Protei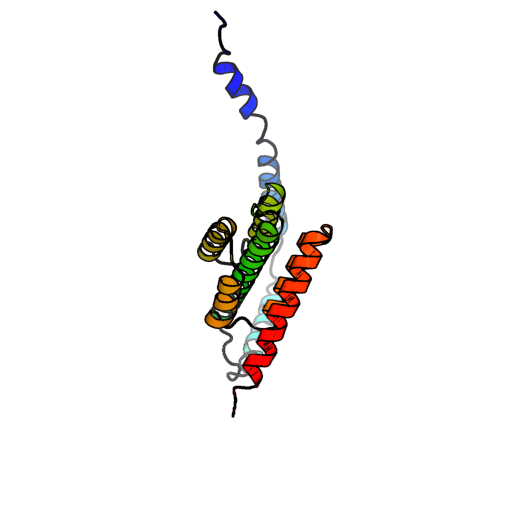n AF-A0A088T185-F1 (afdb_monomer_lite)

Secondary structure (DSSP, 8-state):
--PPPPGGGTSGGGSSS-TTTHHHHHHHHHHHHHHTT-----TTTHHHHHHHHTTSTTS-TTS----HHHHHHHHHHHHHHHHHHHHHHHHHHHHHHHSS--HHHHHHHHHHHHHTTTTS-HHHHHHHHHHTTS---HHHHHHHHHHTT--HHHHHHHHHHHHHHHTT-HHHHHHHHHHHHHHHHHHHHTTS---

Structure (mmCIF, N/CA/C/O backbone):
data_AF-A0A088T185-F1
#
_entry.id   AF-A0A088T185-F1
#
loop_
_atom_site.group_PDB
_atom_site.id
_atom_site.type_symbol
_atom_site.label_atom_id
_atom_site.label_alt_id
_atom_site.label_comp_id
_atom_site.label_asym_id
_atom_site.label_entity_id
_atom_site.label_seq_id
_atom_site.pdbx_PDB_ins_code
_atom_site.Cartn_x
_atom_site.Cartn_y
_atom_site.Cartn_z
_atom_site.occupancy
_atom_site.B_iso_or_equiv
_atom_site.auth_seq_id
_atom_site.auth_comp_id
_atom_site.auth_asym_id
_atom_site.auth_atom_id
_atom_site.pdbx_PDB_model_num
ATOM 1 N N . MET A 1 1 ? -26.118 -44.423 21.077 1.00 40.88 1 MET A N 1
ATOM 2 C CA . MET A 1 1 ? -25.246 -44.816 19.951 1.00 40.88 1 MET A CA 1
ATOM 3 C C . MET A 1 1 ? -25.924 -44.319 18.688 1.00 40.88 1 MET A C 1
ATOM 5 O O . MET A 1 1 ? -27.018 -44.782 18.407 1.00 40.88 1 MET A O 1
ATOM 9 N N . ALA A 1 2 ? -25.381 -43.286 18.043 1.00 42.94 2 ALA A N 1
ATOM 10 C CA . ALA A 1 2 ? -25.998 -42.642 16.883 1.00 42.94 2 ALA A CA 1
ATOM 11 C C . ALA A 1 2 ? -25.201 -43.015 15.629 1.00 42.94 2 ALA A C 1
ATOM 13 O O . ALA A 1 2 ? -24.006 -42.733 15.554 1.00 42.94 2 ALA A O 1
ATOM 14 N N . GLU A 1 3 ? -25.855 -43.695 14.691 1.00 47.25 3 GLU A N 1
ATOM 15 C CA . GLU A 1 3 ? -25.289 -44.059 13.394 1.00 47.25 3 GLU A CA 1
ATOM 16 C C . GLU A 1 3 ? -25.112 -42.794 12.542 1.00 47.25 3 GLU A C 1
ATOM 18 O O . GLU A 1 3 ? -26.058 -42.040 12.312 1.00 47.25 3 GLU A O 1
ATOM 23 N N . GLY A 1 4 ? -23.873 -42.529 12.120 1.00 46.19 4 GLY A N 1
ATOM 24 C CA . GLY A 1 4 ? -23.544 -41.423 11.223 1.00 46.19 4 GLY A CA 1
ATOM 25 C C . GLY A 1 4 ? -24.009 -41.687 9.783 1.00 46.19 4 GLY A C 1
ATOM 26 O O . GLY A 1 4 ? -24.170 -42.844 9.387 1.00 46.19 4 GLY A O 1
ATOM 27 N N . PRO A 1 5 ? -24.211 -40.630 8.976 1.00 48.00 5 PRO A N 1
ATOM 28 C CA . PRO A 1 5 ? -24.740 -40.757 7.622 1.00 48.00 5 PRO A CA 1
ATOM 29 C C . PRO A 1 5 ? -23.790 -41.533 6.699 1.00 48.00 5 PRO A C 1
ATOM 31 O O . PRO A 1 5 ? -22.567 -41.364 6.731 1.00 48.00 5 PRO A O 1
ATOM 34 N N . ARG A 1 6 ? -24.375 -42.398 5.860 1.00 49.97 6 ARG A N 1
ATOM 35 C CA . ARG A 1 6 ? -23.665 -43.255 4.902 1.00 49.97 6 ARG A CA 1
ATOM 36 C C . ARG A 1 6 ? -23.036 -42.407 3.791 1.00 49.97 6 ARG A C 1
ATOM 38 O O . ARG A 1 6 ? -23.687 -41.567 3.177 1.00 49.97 6 ARG A O 1
ATOM 45 N N . ILE A 1 7 ? -21.773 -42.702 3.480 1.00 50.50 7 ILE A N 1
ATOM 46 C CA . ILE A 1 7 ? -20.917 -42.032 2.479 1.00 50.50 7 ILE A CA 1
ATOM 47 C C . ILE A 1 7 ? -21.573 -41.923 1.081 1.00 50.50 7 ILE A C 1
ATOM 49 O O . ILE A 1 7 ? -21.225 -41.040 0.298 1.00 50.50 7 ILE A O 1
ATOM 53 N N . SER A 1 8 ? -22.573 -42.754 0.776 1.00 48.75 8 SER A N 1
ATOM 54 C CA . SER A 1 8 ? -23.336 -42.711 -0.477 1.00 48.75 8 SER A CA 1
ATOM 55 C C . SER A 1 8 ? -24.206 -41.459 -0.660 1.00 48.75 8 SER A C 1
ATOM 57 O O . SER A 1 8 ? -24.505 -41.112 -1.799 1.00 48.75 8 SER A O 1
ATOM 59 N N . GLU A 1 9 ? -24.587 -40.748 0.407 1.00 47.41 9 GLU A N 1
ATOM 60 C CA . GLU A 1 9 ? -25.416 -39.531 0.297 1.00 47.41 9 GLU A CA 1
ATOM 61 C C . GLU A 1 9 ? -24.601 -38.257 0.018 1.00 47.41 9 GLU A C 1
ATOM 63 O O . GLU A 1 9 ? -25.128 -37.284 -0.518 1.00 47.41 9 GLU A O 1
ATOM 68 N N . ILE A 1 10 ? -23.290 -38.265 0.285 1.00 47.66 10 ILE A N 1
ATOM 69 C CA . ILE A 1 10 ? -22.415 -37.098 0.062 1.00 47.66 10 ILE A CA 1
ATOM 70 C C . ILE A 1 10 ? -22.032 -36.953 -1.424 1.00 47.66 10 ILE A C 1
ATOM 72 O O . ILE A 1 10 ? -21.737 -35.853 -1.893 1.00 47.66 10 ILE A O 1
ATOM 76 N N . LEU A 1 11 ? -22.099 -38.036 -2.206 1.00 39.50 11 LEU A N 1
ATOM 77 C CA . LEU A 1 11 ? -21.718 -38.020 -3.623 1.00 39.50 11 LEU A CA 1
ATOM 78 C C . LEU A 1 11 ? -22.815 -37.501 -4.569 1.00 39.50 11 LEU A C 1
ATOM 80 O O . LEU A 1 11 ? -22.481 -37.049 -5.665 1.00 39.50 11 LEU A O 1
ATOM 84 N N . SER A 1 12 ? -24.092 -37.469 -4.165 1.00 43.06 12 SER A N 1
ATOM 85 C CA . SER A 1 12 ? -25.164 -36.938 -5.030 1.00 43.06 12 SER A CA 1
ATOM 86 C C . SER A 1 12 ? -25.244 -35.403 -5.027 1.00 43.06 12 SER A C 1
ATOM 88 O O . SER A 1 12 ? -25.712 -34.803 -5.994 1.00 43.06 12 SER A O 1
ATOM 90 N N . TYR A 1 13 ? -24.692 -34.738 -4.005 1.00 39.84 13 TYR A N 1
ATOM 91 C CA . TYR A 1 13 ? -24.678 -33.271 -3.910 1.00 39.84 13 TYR A CA 1
ATOM 92 C C . TYR A 1 13 ? -23.560 -32.594 -4.726 1.00 39.84 13 TYR A C 1
ATOM 94 O O . TYR A 1 13 ? -23.577 -31.375 -4.912 1.00 39.84 13 TYR A O 1
ATOM 102 N N . ALA A 1 14 ? -22.603 -33.364 -5.258 1.00 41.72 14 ALA A N 1
ATOM 103 C CA . ALA A 1 14 ? -21.450 -32.841 -5.997 1.00 41.72 14 ALA A CA 1
ATOM 104 C C . ALA A 1 14 ? -21.608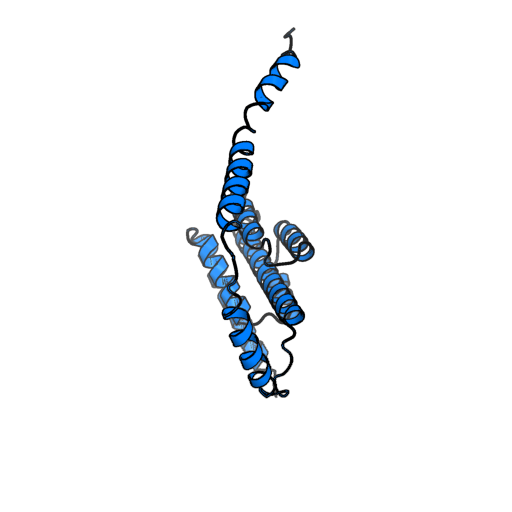 -32.854 -7.534 1.00 41.72 14 ALA A C 1
ATOM 106 O O . ALA A 1 14 ? -20.780 -32.269 -8.231 1.00 41.72 14 ALA A O 1
ATOM 107 N N . GLN A 1 15 ? -22.667 -33.457 -8.088 1.00 41.28 15 GLN A N 1
ATOM 108 C CA . GLN A 1 15 ? -22.852 -33.580 -9.548 1.00 41.28 15 GLN A CA 1
ATOM 109 C C . GLN A 1 15 ? -23.768 -32.511 -10.181 1.00 41.28 15 GLN A C 1
ATOM 111 O O . GLN A 1 15 ? -23.936 -32.476 -11.397 1.00 41.28 15 GLN A O 1
ATOM 116 N N . GLY A 1 16 ? -24.309 -31.572 -9.400 1.00 40.66 16 GLY A N 1
ATOM 117 C CA . GLY A 1 16 ? -25.274 -30.570 -9.882 1.00 40.66 16 GLY A CA 1
ATOM 118 C C . GLY A 1 16 ? -24.706 -29.300 -10.541 1.00 40.66 16 GLY A C 1
ATOM 119 O O . GLY A 1 16 ? -25.461 -28.352 -10.746 1.00 40.66 16 GLY A O 1
ATOM 120 N N . LYS A 1 17 ? -23.400 -29.200 -10.841 1.00 45.69 17 LYS A N 1
ATOM 121 C CA . LYS A 1 17 ? -22.792 -27.936 -11.325 1.00 45.69 17 LYS A CA 1
ATOM 122 C C . LYS A 1 17 ? -21.785 -28.081 -12.472 1.00 45.69 17 LYS A C 1
ATOM 124 O O . LYS A 1 17 ? -20.691 -27.542 -12.372 1.00 45.69 17 LYS A O 1
ATOM 129 N N . THR A 1 18 ? -22.139 -28.711 -13.594 1.00 50.94 18 THR A N 1
ATOM 130 C CA . THR A 1 18 ? -21.325 -28.589 -14.834 1.00 50.94 18 THR A CA 1
ATOM 131 C C . THR A 1 18 ? -22.108 -28.553 -16.153 1.00 50.94 18 THR A C 1
ATOM 133 O O . THR A 1 18 ? -21.495 -28.593 -17.215 1.00 50.94 18 THR A O 1
ATOM 136 N N . ASN A 1 19 ? -23.431 -28.348 -16.148 1.00 49.53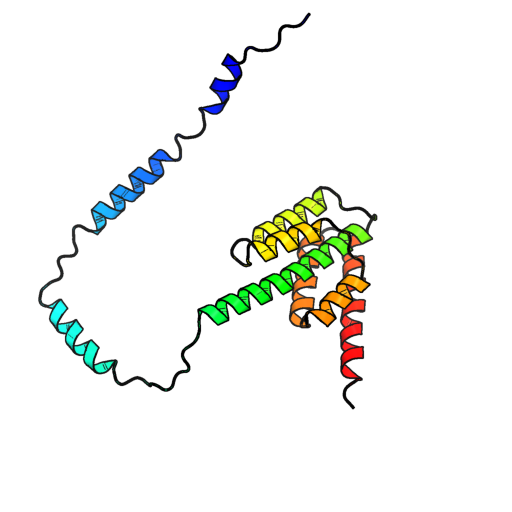 19 ASN A N 1
ATOM 137 C CA . ASN A 1 19 ? -24.180 -28.194 -17.410 1.00 49.53 19 ASN A CA 1
ATOM 138 C C . ASN A 1 19 ? -24.094 -26.789 -18.039 1.00 49.53 19 ASN A C 1
ATOM 140 O O . ASN A 1 19 ? -24.482 -26.622 -19.183 1.00 49.53 19 ASN A O 1
ATOM 144 N N . ARG A 1 20 ? -23.524 -25.784 -17.358 1.00 46.03 20 ARG A N 1
ATOM 145 C CA . ARG A 1 20 ? -23.322 -24.431 -17.928 1.00 46.03 20 ARG A CA 1
ATOM 146 C C . ARG A 1 20 ? -22.037 -24.257 -18.748 1.00 46.03 20 ARG A C 1
ATOM 148 O O . ARG A 1 20 ? -21.889 -23.233 -19.398 1.00 46.03 20 ARG A O 1
ATOM 155 N N . GLY A 1 21 ? -21.114 -25.220 -18.702 1.00 43.88 21 GLY A N 1
ATOM 156 C CA . GLY A 1 21 ? -19.835 -25.147 -19.423 1.00 43.88 21 GLY A CA 1
ATOM 157 C C . GLY A 1 21 ? -19.838 -25.808 -20.803 1.00 43.88 21 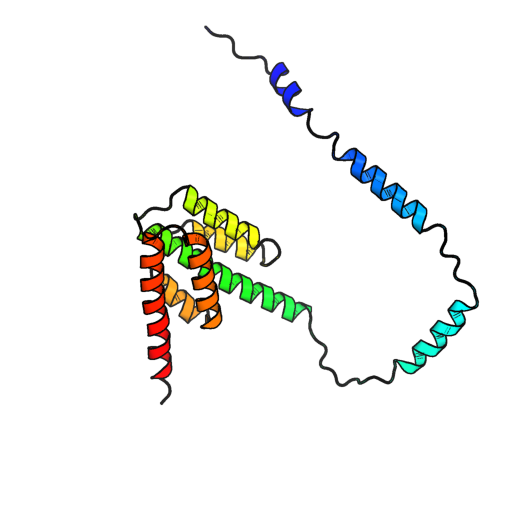GLY A C 1
ATOM 158 O O . GLY A 1 21 ? -18.938 -25.550 -21.591 1.00 43.88 21 GLY A O 1
ATOM 159 N N . LYS A 1 22 ? -20.831 -26.656 -21.111 1.00 45.91 22 LYS A N 1
ATOM 160 C CA . LYS A 1 22 ? -20.897 -27.376 -22.397 1.00 45.91 22 LYS A CA 1
ATOM 161 C C . LYS A 1 22 ? -21.611 -26.584 -23.497 1.00 45.91 22 LYS A C 1
ATOM 163 O O . LYS A 1 22 ? -21.256 -26.728 -24.663 1.00 45.91 22 LYS A O 1
ATOM 168 N N . ASP A 1 23 ? -22.539 -25.699 -23.139 1.00 45.66 23 ASP A N 1
ATOM 169 C CA . ASP A 1 23 ? -23.289 -24.904 -24.122 1.00 45.66 23 ASP A CA 1
ATOM 170 C C . ASP A 1 23 ? -22.464 -23.748 -24.716 1.00 45.66 23 ASP A C 1
ATOM 172 O O . ASP A 1 23 ? -22.691 -23.335 -25.853 1.00 45.66 23 ASP A O 1
ATOM 176 N N . THR A 1 24 ? -21.457 -23.251 -23.990 1.00 50.28 24 THR A N 1
ATOM 177 C CA . THR A 1 24 ? -20.574 -22.171 -24.462 1.00 50.28 24 THR A CA 1
ATOM 178 C C . THR A 1 24 ? -19.548 -22.627 -25.503 1.00 50.28 24 THR A C 1
ATOM 180 O O . THR A 1 24 ? -19.214 -21.852 -26.394 1.00 50.28 24 THR A O 1
ATOM 183 N N . ASP A 1 25 ? -19.098 -23.884 -25.460 1.00 43.88 25 ASP A N 1
ATOM 184 C CA . ASP A 1 25 ? -18.139 -24.409 -26.448 1.00 43.88 25 ASP A CA 1
ATOM 185 C C . ASP A 1 25 ? -18.807 -24.766 -27.787 1.00 43.88 25 ASP A C 1
ATOM 187 O O . ASP A 1 25 ? -18.189 -24.662 -28.851 1.00 43.88 25 ASP A O 1
ATOM 191 N N . ILE A 1 26 ? -20.088 -25.150 -27.765 1.00 49.84 26 ILE A N 1
ATOM 192 C CA . ILE A 1 26 ? -20.855 -25.453 -28.982 1.00 49.84 26 ILE A CA 1
ATOM 193 C C . ILE A 1 26 ? -21.248 -24.159 -29.715 1.00 49.84 26 ILE A C 1
ATOM 195 O O . ILE A 1 26 ? -21.300 -24.150 -30.949 1.00 49.84 26 ILE A O 1
ATOM 199 N N . SER A 1 27 ? -21.481 -23.055 -28.992 1.00 51.19 27 SER A N 1
ATOM 200 C CA . SER A 1 27 ? -21.828 -21.771 -29.614 1.00 51.19 27 SER A CA 1
ATOM 201 C C . SER A 1 27 ? -20.634 -21.108 -30.312 1.00 51.19 27 SER A C 1
ATOM 203 O O . SER A 1 27 ? -20.809 -20.574 -31.405 1.00 51.19 27 SER A O 1
ATOM 205 N N . MET A 1 28 ? -19.413 -21.225 -29.772 1.00 49.34 28 MET A N 1
ATOM 206 C CA . MET A 1 28 ? -18.212 -20.678 -30.423 1.00 49.34 28 MET A CA 1
ATOM 207 C C . MET A 1 28 ? -17.847 -21.413 -31.720 1.00 49.34 28 MET A C 1
ATOM 209 O O . MET A 1 28 ? -17.561 -20.765 -32.724 1.00 49.34 28 MET A O 1
ATOM 213 N N . ARG A 1 29 ? -17.953 -22.750 -31.768 1.00 49.78 29 ARG A N 1
ATOM 214 C CA . ARG A 1 29 ? -17.630 -23.505 -32.999 1.00 49.78 29 ARG A CA 1
ATOM 215 C C . ARG A 1 29 ? -18.595 -23.248 -34.159 1.00 49.78 29 ARG A C 1
ATOM 217 O O . ARG A 1 29 ? -18.205 -23.402 -35.314 1.00 49.78 29 ARG A O 1
ATOM 224 N N . LYS A 1 30 ? -19.843 -22.852 -33.884 1.00 48.38 30 LYS A N 1
ATOM 225 C CA . LYS A 1 30 ? -20.808 -22.499 -34.940 1.00 48.38 30 LYS A CA 1
ATOM 226 C C . LYS A 1 30 ? -20.549 -21.120 -35.550 1.00 48.38 30 LYS A C 1
ATOM 228 O O . LYS A 1 30 ? -20.825 -20.945 -36.732 1.00 48.38 30 LYS A O 1
ATOM 233 N N . ILE A 1 31 ? -19.989 -20.177 -34.791 1.00 49.34 31 ILE A N 1
ATOM 234 C CA . ILE A 1 31 ? -19.699 -18.820 -35.282 1.00 49.34 31 ILE A CA 1
ATOM 235 C C . ILE A 1 31 ? -18.483 -18.832 -36.222 1.00 49.34 31 ILE A C 1
ATOM 237 O O . ILE A 1 31 ? -18.545 -18.244 -37.301 1.00 49.34 31 ILE A O 1
ATOM 241 N N . ASP A 1 32 ? -17.432 -19.589 -35.896 1.00 43.50 32 ASP A N 1
ATOM 242 C CA . ASP A 1 32 ? -16.228 -19.665 -36.741 1.00 43.50 32 ASP A CA 1
ATOM 243 C C . ASP A 1 32 ? -16.496 -20.334 -38.100 1.00 43.50 32 ASP A C 1
ATOM 245 O O . ASP A 1 32 ? -15.980 -19.902 -39.133 1.00 43.50 32 ASP A O 1
ATOM 249 N N . SER A 1 33 ? -17.370 -21.347 -38.136 1.00 47.00 33 SER A N 1
ATOM 250 C CA . SER A 1 33 ? -17.747 -22.017 -39.387 1.00 47.00 33 SER A CA 1
ATOM 251 C C . SER A 1 33 ? -18.588 -21.134 -40.314 1.00 47.00 33 SER A C 1
ATOM 253 O O . SER A 1 33 ? -18.600 -21.383 -41.519 1.00 47.00 33 SER A O 1
ATOM 255 N N . GLN A 1 34 ? -19.298 -20.132 -39.787 1.00 46.81 34 GLN A N 1
ATOM 256 C CA . GLN A 1 34 ? -20.182 -19.281 -40.587 1.00 46.81 34 GLN A CA 1
ATOM 257 C C . GLN A 1 34 ? -19.428 -18.093 -41.211 1.00 46.81 34 GLN A C 1
ATOM 259 O O . GLN A 1 34 ? -19.8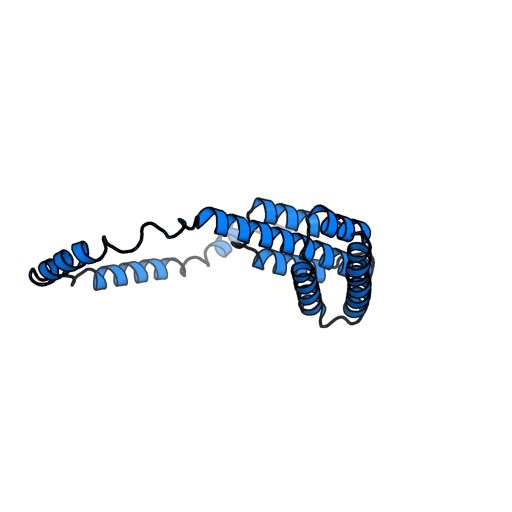20 -17.614 -42.273 1.00 46.81 34 GLN A O 1
ATOM 264 N N . TYR A 1 35 ? -18.309 -17.668 -40.609 1.00 48.34 35 TYR A N 1
ATOM 265 C CA . TYR A 1 35 ? -17.496 -16.545 -41.095 1.00 48.34 35 TYR A CA 1
ATOM 266 C C . TYR A 1 35 ? -16.324 -16.941 -42.005 1.00 48.34 35 TYR A C 1
ATOM 268 O O . TYR A 1 35 ? -15.877 -16.117 -42.801 1.00 48.34 35 TYR A O 1
ATOM 276 N N . MET A 1 36 ? -15.860 -18.193 -41.970 1.00 45.53 36 MET A N 1
ATOM 277 C CA . MET A 1 36 ? -14.754 -18.644 -42.832 1.00 45.53 36 MET A CA 1
ATOM 278 C C . MET A 1 36 ? -15.187 -19.102 -44.238 1.00 45.53 36 MET A C 1
ATOM 280 O O . MET A 1 36 ? -14.340 -19.350 -45.091 1.00 45.53 36 MET A O 1
ATOM 284 N N . GLY A 1 37 ? -16.493 -19.197 -44.513 1.00 45.53 37 GLY A N 1
ATOM 285 C CA . GLY A 1 37 ? -17.014 -19.736 -45.777 1.00 45.53 37 GLY A CA 1
ATOM 286 C C . GLY A 1 37 ? -16.991 -18.792 -46.987 1.00 45.53 37 GLY A C 1
ATOM 287 O O . GLY A 1 37 ? -17.125 -19.274 -48.107 1.00 45.53 37 GLY A O 1
ATOM 288 N N . ASN A 1 38 ? -16.811 -17.476 -46.804 1.00 48.03 38 ASN A N 1
ATOM 289 C CA . ASN A 1 38 ? -17.081 -16.488 -47.866 1.00 48.03 38 ASN A CA 1
ATOM 290 C C . ASN A 1 38 ? -15.920 -15.544 -48.234 1.00 48.03 38 ASN A C 1
ATOM 292 O O . ASN A 1 38 ? -16.135 -14.558 -48.935 1.00 48.03 38 ASN A O 1
ATOM 296 N N . LEU A 1 39 ? -14.676 -15.843 -47.858 1.00 48.41 39 LEU A N 1
ATOM 297 C CA . LEU A 1 39 ? -13.508 -15.083 -48.330 1.00 48.41 39 LEU A CA 1
ATOM 298 C C . LEU A 1 39 ? -12.956 -15.671 -49.639 1.00 48.41 39 LEU A C 1
ATOM 300 O O . LEU A 1 39 ? -11.855 -16.215 -49.695 1.00 48.41 39 LEU A O 1
ATOM 304 N N . ARG A 1 40 ? -13.727 -15.551 -50.727 1.00 51.84 40 ARG A N 1
ATOM 305 C CA . ARG A 1 40 ? -13.181 -15.674 -52.088 1.00 51.84 40 ARG A CA 1
ATOM 306 C C . ARG A 1 40 ? -12.552 -14.334 -52.460 1.00 51.84 40 ARG A C 1
ATOM 308 O O . ARG A 1 40 ? -13.239 -13.421 -52.903 1.00 51.84 40 ARG A O 1
ATOM 315 N N . ILE A 1 41 ? -11.245 -14.224 -52.242 1.00 49.41 41 ILE A N 1
ATOM 316 C CA . ILE A 1 41 ? -10.441 -13.083 -52.689 1.00 49.41 41 ILE A CA 1
ATOM 317 C C . ILE A 1 41 ? -10.463 -13.074 -54.225 1.00 49.41 41 ILE A C 1
ATOM 319 O O . ILE A 1 41 ? -10.061 -14.055 -54.858 1.00 49.41 41 ILE A O 1
ATOM 323 N N . SER A 1 42 ? -10.981 -11.997 -54.822 1.00 53.28 42 SER A N 1
ATOM 324 C CA . SER A 1 42 ? -10.952 -11.796 -56.273 1.00 53.28 42 SER A CA 1
ATOM 325 C C . SER A 1 42 ? -9.506 -11.600 -56.735 1.00 53.28 42 SER A C 1
ATOM 327 O O . SER A 1 42 ? -8.712 -10.948 -56.056 1.00 53.28 42 SER A O 1
ATOM 329 N N . LYS A 1 43 ? -9.155 -12.117 -57.920 1.00 54.34 43 LYS A N 1
ATOM 330 C CA . LYS A 1 43 ? -7.828 -11.915 -58.543 1.00 54.34 43 LYS A CA 1
ATOM 331 C C . LYS A 1 43 ? -7.500 -10.434 -58.798 1.00 54.34 43 LYS A C 1
ATOM 333 O O . LYS A 1 43 ? -6.345 -10.096 -59.034 1.00 54.34 43 LYS A O 1
ATOM 338 N N . GLU A 1 44 ? -8.492 -9.551 -58.735 1.00 51.62 44 GLU A N 1
ATOM 339 C CA . GLU A 1 44 ? -8.317 -8.103 -58.889 1.00 51.62 44 GLU A CA 1
ATOM 340 C C . GLU A 1 44 ? -7.803 -7.420 -57.608 1.00 51.62 44 GLU A C 1
ATOM 342 O O . GLU A 1 44 ? -7.124 -6.395 -57.695 1.00 51.62 44 GLU A O 1
ATOM 347 N N . ASP A 1 45 ? -8.020 -8.016 -56.429 1.00 47.22 45 ASP A N 1
ATOM 348 C CA . ASP A 1 45 ? -7.556 -7.458 -55.150 1.00 47.22 45 ASP A CA 1
ATOM 349 C C . ASP A 1 45 ? -6.062 -7.714 -54.903 1.00 47.22 45 ASP A C 1
ATOM 351 O O . ASP A 1 45 ? -5.390 -6.919 -54.242 1.00 47.22 45 ASP A O 1
ATOM 355 N N . THR A 1 46 ? -5.493 -8.771 -55.493 1.00 50.44 46 THR A N 1
ATOM 356 C CA . THR A 1 46 ? -4.054 -9.072 -55.383 1.00 50.44 46 THR A CA 1
ATOM 357 C C . THR A 1 46 ? -3.160 -8.038 -56.075 1.00 50.44 46 THR A C 1
ATOM 359 O O . THR A 1 46 ? -2.025 -7.832 -55.650 1.00 50.44 46 THR A O 1
ATOM 362 N N . SER A 1 47 ? -3.671 -7.323 -57.081 1.00 49.22 47 SER A N 1
ATOM 363 C CA . SER A 1 47 ? -2.919 -6.315 -57.849 1.00 49.22 47 SER A CA 1
ATOM 364 C C . SER A 1 47 ? -2.771 -4.976 -57.116 1.00 49.22 47 SER A C 1
ATOM 366 O O . SER A 1 47 ? -1.898 -4.174 -57.445 1.00 49.22 47 SER A O 1
ATOM 368 N N . ARG A 1 48 ? -3.627 -4.698 -56.121 1.00 45.31 48 ARG A N 1
ATOM 369 C CA . ARG A 1 48 ? -3.548 -3.470 -55.309 1.00 45.31 48 ARG A CA 1
ATOM 370 C C . ARG A 1 48 ? -2.547 -3.580 -54.160 1.00 45.31 48 ARG A C 1
ATOM 372 O O . ARG A 1 48 ? -1.988 -2.563 -53.758 1.00 45.31 48 ARG A O 1
ATOM 379 N N . VAL A 1 49 ? -2.270 -4.793 -53.680 1.00 49.16 49 VAL A N 1
ATOM 380 C CA . VAL A 1 49 ? -1.336 -5.044 -52.566 1.00 49.16 49 VAL A CA 1
ATOM 381 C C . VAL A 1 49 ? 0.130 -4.880 -52.997 1.00 49.16 49 VAL A C 1
ATOM 383 O O . VAL A 1 49 ? 0.971 -4.461 -52.199 1.00 49.16 49 VAL A O 1
ATOM 386 N N . SER A 1 50 ? 0.447 -5.120 -54.273 1.00 43.00 50 SER A N 1
ATOM 387 C CA . SER A 1 50 ? 1.810 -4.979 -54.803 1.00 43.00 50 SER A CA 1
ATOM 388 C C . SER A 1 50 ? 2.283 -3.524 -54.906 1.00 43.00 50 SER A C 1
ATOM 390 O O . SER A 1 50 ? 3.465 -3.262 -54.710 1.00 43.00 50 SER A O 1
ATOM 392 N N . ASN A 1 51 ? 1.380 -2.560 -55.123 1.00 44.09 51 ASN A N 1
ATOM 393 C CA . ASN A 1 51 ? 1.759 -1.145 -55.265 1.00 44.09 51 ASN A CA 1
ATOM 394 C C . ASN A 1 51 ? 1.893 -0.401 -53.925 1.00 44.09 51 ASN A C 1
ATOM 396 O O . ASN A 1 51 ? 2.525 0.652 -53.866 1.00 44.09 51 ASN A O 1
ATOM 400 N N . THR A 1 52 ? 1.340 -0.939 -52.834 1.00 43.50 52 THR A N 1
ATOM 401 C CA . THR A 1 52 ? 1.572 -0.415 -51.477 1.00 43.50 52 THR A CA 1
ATOM 402 C C . THR A 1 52 ? 2.906 -0.868 -50.891 1.00 43.50 52 THR A C 1
ATOM 404 O O . THR A 1 52 ? 3.468 -0.166 -50.054 1.00 43.50 52 THR A O 1
ATOM 407 N N . SER A 1 53 ? 3.449 -2.000 -51.350 1.00 42.34 53 SER A N 1
ATOM 408 C CA . SER A 1 53 ? 4.685 -2.559 -50.792 1.00 42.34 53 SER A CA 1
ATOM 409 C C . SER A 1 53 ? 5.930 -1.731 -51.137 1.00 42.34 53 SER A C 1
ATOM 411 O O . SER A 1 53 ? 6.880 -1.715 -50.361 1.00 42.34 53 SER A O 1
ATOM 413 N N . THR A 1 54 ? 5.914 -0.994 -52.251 1.00 43.22 54 THR A N 1
ATOM 414 C CA . THR A 1 54 ? 7.050 -0.171 -52.705 1.00 43.22 54 THR A CA 1
ATOM 415 C C . THR A 1 54 ? 7.038 1.253 -52.144 1.00 43.22 54 THR A C 1
ATOM 417 O O . THR A 1 54 ? 8.050 1.936 -52.199 1.00 43.22 54 THR A O 1
ATOM 420 N N . ARG A 1 55 ? 5.914 1.722 -51.581 1.00 43.28 55 ARG A N 1
ATOM 421 C CA . ARG A 1 55 ? 5.804 3.078 -51.001 1.00 43.28 55 ARG A CA 1
ATOM 422 C C . ARG A 1 55 ? 6.085 3.143 -49.496 1.00 43.28 55 ARG A C 1
ATOM 424 O O . ARG A 1 55 ? 6.187 4.236 -48.953 1.00 43.28 55 ARG A O 1
ATOM 431 N N . ILE A 1 56 ? 6.204 1.997 -48.823 1.00 47.94 56 ILE A N 1
ATOM 432 C CA . ILE A 1 56 ? 6.451 1.920 -47.371 1.00 47.94 56 ILE A CA 1
ATOM 433 C C . ILE A 1 56 ? 7.959 1.829 -47.053 1.00 47.94 56 ILE A C 1
ATOM 435 O O . ILE A 1 56 ? 8.362 2.089 -45.923 1.00 47.94 56 ILE A O 1
ATOM 439 N N . SER A 1 57 ? 8.824 1.545 -48.034 1.00 48.16 57 SER A N 1
ATOM 440 C CA . SER A 1 57 ? 10.271 1.382 -47.805 1.00 48.16 57 SER A CA 1
ATOM 441 C C . SER A 1 57 ? 11.058 2.685 -47.600 1.00 48.16 57 SER A C 1
ATOM 443 O O . SER A 1 57 ? 12.263 2.618 -47.380 1.00 48.16 57 SER A O 1
ATOM 445 N N . GLU A 1 58 ? 10.413 3.855 -47.646 1.00 49.62 58 GLU A N 1
ATOM 446 C CA . GLU A 1 58 ? 11.076 5.166 -47.504 1.00 49.62 58 GLU A CA 1
ATOM 447 C C . GLU A 1 58 ? 10.663 5.951 -46.247 1.00 49.62 58 GLU A C 1
ATOM 449 O O . GLU A 1 58 ? 10.958 7.137 -46.126 1.00 49.62 58 GLU A O 1
ATOM 454 N N . TYR A 1 59 ? 10.033 5.305 -45.259 1.00 48.59 59 TYR A N 1
ATOM 455 C CA . TYR A 1 59 ? 9.791 5.927 -43.954 1.00 48.59 59 TYR A CA 1
ATOM 456 C C . TYR A 1 59 ? 10.878 5.549 -42.936 1.00 48.59 59 TYR A C 1
ATOM 458 O O . TYR A 1 59 ? 10.792 4.554 -42.227 1.00 48.59 59 TYR A O 1
ATOM 466 N N . ASN A 1 60 ? 11.894 6.415 -42.875 1.00 50.38 60 ASN A N 1
ATOM 467 C CA . ASN A 1 60 ? 12.669 6.791 -41.687 1.00 50.38 60 ASN A CA 1
ATOM 468 C C . ASN A 1 60 ? 13.245 5.665 -40.804 1.00 50.38 60 ASN A C 1
ATOM 470 O O . ASN A 1 60 ? 12.726 5.345 -39.738 1.00 50.38 60 ASN A O 1
ATOM 474 N N . ASN A 1 61 ? 14.461 5.227 -41.141 1.00 55.06 61 ASN A N 1
ATOM 475 C CA . ASN A 1 61 ? 15.358 4.434 -40.281 1.00 55.06 61 ASN A CA 1
ATOM 476 C C . ASN A 1 61 ? 15.901 5.184 -39.033 1.00 55.06 61 ASN A C 1
ATOM 478 O O . ASN A 1 61 ? 16.898 4.758 -38.455 1.00 55.06 61 ASN A O 1
ATOM 482 N N . ASN A 1 62 ? 15.270 6.284 -38.602 1.00 57.78 62 ASN A N 1
ATOM 483 C CA . ASN A 1 62 ? 15.756 7.145 -37.514 1.00 57.78 62 ASN A CA 1
ATOM 484 C C . ASN A 1 62 ? 14.879 7.127 -36.249 1.00 57.78 62 ASN A C 1
ATOM 486 O O . ASN A 1 62 ? 15.186 7.842 -35.295 1.00 57.78 62 ASN A O 1
ATOM 490 N N . GLU A 1 63 ? 13.807 6.330 -36.194 1.00 57.97 63 GLU A N 1
ATOM 491 C CA . GLU A 1 63 ? 13.066 6.166 -34.940 1.00 57.97 63 GLU A CA 1
ATOM 492 C C . GLU A 1 63 ? 13.781 5.167 -34.014 1.00 57.97 63 GLU A C 1
ATOM 494 O O . GLU A 1 63 ? 14.097 4.047 -34.435 1.00 57.97 63 GLU A O 1
ATOM 499 N N . PRO A 1 64 ? 14.042 5.522 -32.739 1.00 61.50 64 PRO A N 1
ATOM 500 C CA . PRO A 1 64 ? 14.590 4.574 -31.784 1.00 61.50 64 PRO A CA 1
ATOM 501 C C . PRO A 1 64 ? 13.621 3.397 -31.658 1.00 61.50 64 PRO A C 1
ATOM 503 O O . PRO A 1 64 ? 12.445 3.579 -31.338 1.00 61.50 64 PRO A O 1
ATOM 506 N N . LYS A 1 65 ? 14.114 2.178 -31.912 1.00 66.56 65 LYS A N 1
ATOM 507 C CA . LYS A 1 65 ? 13.341 0.941 -31.746 1.00 66.56 65 LYS A CA 1
ATOM 508 C C . LYS A 1 65 ? 12.825 0.872 -30.307 1.00 66.56 65 LYS A C 1
ATOM 510 O O . LYS A 1 65 ? 13.569 0.505 -29.400 1.00 66.56 65 LYS A O 1
ATOM 515 N N . ARG A 1 66 ? 11.557 1.239 -30.091 1.00 70.44 66 ARG A N 1
ATOM 516 C CA . ARG A 1 66 ? 10.899 1.132 -28.784 1.00 70.44 66 ARG A CA 1
ATOM 517 C C . ARG A 1 66 ? 10.963 -0.313 -28.313 1.00 70.44 66 ARG A C 1
ATOM 519 O O . ARG A 1 66 ? 10.397 -1.207 -28.946 1.00 70.44 66 ARG A O 1
ATOM 526 N N . ASN A 1 67 ? 11.646 -0.545 -27.197 1.00 86.06 67 ASN A N 1
ATOM 527 C CA . ASN A 1 67 ? 11.708 -1.868 -26.600 1.00 86.06 67 ASN A CA 1
ATOM 528 C C . ASN A 1 67 ? 10.473 -2.098 -25.719 1.00 86.06 67 ASN A C 1
ATOM 530 O O . ASN A 1 67 ? 10.505 -1.921 -24.501 1.00 86.06 67 ASN A O 1
ATOM 534 N N . TYR A 1 68 ? 9.368 -2.497 -26.352 1.00 88.06 68 TYR A N 1
ATOM 535 C CA . TYR A 1 68 ? 8.077 -2.730 -25.693 1.00 88.06 68 TYR A CA 1
ATOM 536 C C . TYR A 1 68 ? 8.160 -3.670 -24.481 1.00 88.06 68 TYR A C 1
ATOM 538 O O . TYR A 1 68 ? 7.397 -3.515 -23.524 1.00 88.06 68 TYR A O 1
ATOM 546 N N . LEU A 1 69 ? 9.077 -4.644 -24.506 1.00 88.56 69 LEU A N 1
ATOM 547 C CA . LEU A 1 69 ? 9.267 -5.589 -23.406 1.00 88.56 69 LEU A CA 1
ATOM 548 C C . LEU A 1 69 ? 9.880 -4.914 -22.177 1.00 88.56 69 LEU A C 1
ATOM 550 O O . LEU A 1 69 ? 9.433 -5.173 -21.057 1.00 88.56 69 LEU A O 1
ATOM 554 N N . ASP A 1 70 ? 10.858 -4.034 -22.374 1.00 89.69 70 ASP A N 1
ATOM 555 C CA . ASP A 1 70 ? 11.504 -3.317 -21.275 1.00 89.69 70 ASP A CA 1
ATOM 556 C C . ASP A 1 70 ? 10.569 -2.265 -20.676 1.00 89.69 70 ASP A C 1
ATOM 558 O O . ASP A 1 70 ? 10.435 -2.196 -19.454 1.00 89.69 70 ASP A O 1
ATOM 562 N N . GLU A 1 71 ? 9.814 -1.541 -21.508 1.00 90.19 71 GLU A N 1
ATOM 563 C CA . GLU A 1 71 ? 8.770 -0.624 -21.032 1.00 90.19 71 GLU A CA 1
ATOM 564 C C . GLU A 1 71 ? 7.690 -1.357 -20.221 1.00 90.19 71 GLU A C 1
ATOM 566 O O . GLU A 1 71 ? 7.251 -0.888 -19.168 1.00 90.19 71 GLU A O 1
ATOM 571 N N . ALA A 1 72 ? 7.247 -2.532 -20.683 1.00 90.12 72 ALA A N 1
ATOM 572 C CA . ALA A 1 72 ? 6.263 -3.334 -19.964 1.00 90.12 72 ALA A CA 1
ATOM 573 C C . ALA A 1 72 ? 6.800 -3.825 -18.612 1.00 90.12 72 ALA A C 1
ATOM 575 O O . ALA A 1 72 ? 6.105 -3.700 -17.599 1.00 90.12 72 ALA A O 1
ATOM 576 N N . ARG A 1 73 ? 8.040 -4.329 -18.576 1.00 90.75 73 ARG A N 1
ATOM 577 C CA . ARG A 1 73 ? 8.713 -4.742 -17.334 1.00 90.75 73 ARG A CA 1
ATOM 578 C C . ARG A 1 73 ? 8.833 -3.581 -16.359 1.00 90.75 73 ARG A C 1
ATOM 580 O O . ARG A 1 73 ? 8.543 -3.749 -15.176 1.00 90.75 73 ARG A O 1
ATOM 587 N N . GLU A 1 74 ? 9.205 -2.407 -16.850 1.00 93.06 74 GLU A N 1
ATOM 588 C CA . GLU A 1 74 ? 9.369 -1.222 -16.020 1.00 93.06 74 GLU A CA 1
ATOM 589 C C . GLU A 1 74 ? 8.042 -0.739 -15.429 1.00 93.06 74 GLU A C 1
ATOM 591 O O . GLU A 1 74 ? 7.952 -0.459 -14.232 1.00 93.06 74 GLU A O 1
ATOM 596 N N . ARG A 1 75 ? 6.961 -0.753 -16.218 1.00 93.19 75 ARG A N 1
ATOM 597 C CA . ARG A 1 75 ? 5.609 -0.480 -15.707 1.00 93.19 75 ARG A CA 1
ATOM 598 C C . ARG A 1 75 ? 5.197 -1.463 -14.612 1.00 93.19 75 ARG A C 1
ATOM 600 O O . ARG A 1 75 ? 4.679 -1.033 -13.581 1.00 93.19 75 ARG A O 1
ATOM 607 N N . MET A 1 76 ? 5.444 -2.761 -14.802 1.00 95.00 76 MET A N 1
ATOM 608 C CA . MET A 1 76 ? 5.126 -3.779 -13.792 1.00 95.00 76 MET A CA 1
ATOM 609 C C . MET A 1 76 ? 5.937 -3.581 -12.507 1.00 95.00 76 MET A C 1
ATOM 611 O O . MET A 1 76 ? 5.367 -3.647 -11.418 1.00 95.00 76 MET A O 1
ATOM 615 N N . ARG A 1 77 ? 7.241 -3.282 -12.615 1.00 93.75 77 ARG A N 1
ATOM 616 C CA . ARG A 1 77 ? 8.106 -2.995 -11.457 1.00 93.75 77 ARG A CA 1
ATOM 617 C C . ARG A 1 77 ? 7.628 -1.772 -10.683 1.00 93.75 77 ARG A C 1
ATOM 619 O O . ARG A 1 77 ? 7.448 -1.851 -9.469 1.00 93.75 77 ARG A O 1
ATOM 626 N N . ASN A 1 78 ? 7.334 -0.675 -11.376 1.00 94.69 78 ASN A N 1
ATOM 627 C CA . ASN A 1 78 ? 6.810 0.535 -10.744 1.00 94.69 78 ASN A CA 1
ATOM 628 C C . ASN A 1 78 ? 5.446 0.303 -10.089 1.00 94.69 78 ASN A C 1
ATOM 630 O O . ASN A 1 78 ? 5.183 0.813 -8.996 1.00 94.69 78 ASN A O 1
ATOM 634 N N . ARG A 1 79 ? 4.590 -0.520 -10.706 1.00 95.88 79 ARG A N 1
ATOM 635 C CA . ARG A 1 79 ? 3.306 -0.896 -10.114 1.00 95.88 79 ARG A CA 1
ATOM 636 C C . ARG A 1 79 ? 3.481 -1.755 -8.865 1.00 95.88 79 ARG A C 1
ATOM 638 O O . ARG A 1 79 ? 2.789 -1.510 -7.881 1.00 95.88 79 ARG A O 1
ATOM 645 N N . ALA A 1 80 ? 4.412 -2.707 -8.878 1.00 96.12 80 ALA A N 1
ATOM 646 C CA . ALA A 1 80 ? 4.749 -3.518 -7.712 1.00 96.12 80 ALA A CA 1
ATOM 647 C C . ALA A 1 80 ? 5.315 -2.663 -6.571 1.00 96.12 80 ALA A C 1
ATOM 649 O O . ALA A 1 80 ? 4.894 -2.826 -5.427 1.00 96.12 80 ALA A O 1
ATOM 650 N N . LYS A 1 81 ? 6.205 -1.709 -6.876 1.00 96.12 81 LYS A N 1
ATOM 651 C CA . LYS A 1 81 ? 6.752 -0.756 -5.899 1.00 96.12 81 LYS A CA 1
ATOM 652 C C . LYS A 1 81 ? 5.644 0.043 -5.211 1.00 96.12 81 LYS A C 1
ATOM 654 O O . LYS A 1 81 ? 5.566 0.051 -3.984 1.00 96.12 81 LYS A O 1
ATOM 659 N N . LEU A 1 82 ? 4.745 0.639 -5.996 1.00 96.75 82 LEU A N 1
ATOM 660 C CA . LEU A 1 82 ? 3.594 1.376 -5.471 1.00 96.75 82 LEU A CA 1
ATOM 661 C C . LEU A 1 82 ? 2.674 0.473 -4.636 1.00 96.75 82 LEU A C 1
ATOM 663 O O . LEU A 1 82 ? 2.270 0.848 -3.541 1.00 96.75 82 LEU A O 1
ATOM 667 N N . ALA A 1 83 ? 2.397 -0.743 -5.104 1.00 97.06 83 ALA A N 1
ATOM 668 C CA . ALA A 1 83 ? 1.535 -1.672 -4.385 1.00 97.06 83 ALA A CA 1
ATOM 669 C C . ALA A 1 83 ? 2.111 -2.123 -3.033 1.00 97.06 83 ALA A C 1
ATOM 671 O O . ALA A 1 83 ? 1.376 -2.267 -2.054 1.00 97.06 83 ALA A O 1
ATOM 672 N N . ARG A 1 84 ? 3.433 -2.317 -2.950 1.00 96.56 84 ARG A N 1
ATOM 673 C CA . ARG A 1 84 ? 4.122 -2.612 -1.684 1.00 96.56 84 ARG A CA 1
ATOM 674 C C . ARG A 1 84 ? 3.985 -1.462 -0.689 1.00 96.56 84 ARG A C 1
ATOM 676 O O . ARG A 1 84 ? 3.794 -1.728 0.495 1.00 96.56 84 ARG A O 1
ATOM 683 N N . LEU A 1 85 ? 4.068 -0.213 -1.147 1.00 96.75 85 LEU A N 1
ATOM 684 C CA . LEU A 1 85 ? 3.826 0.951 -0.295 1.00 96.75 85 LEU A CA 1
ATOM 685 C C . LEU A 1 85 ? 2.367 0.995 0.176 1.00 96.75 85 LEU A C 1
ATOM 687 O O . LEU A 1 85 ? 2.111 1.098 1.372 1.00 96.75 85 LEU A O 1
ATOM 691 N N . GLU A 1 86 ? 1.418 0.853 -0.752 1.00 97.00 86 GLU A N 1
ATOM 692 C CA . GLU A 1 86 ? -0.025 0.873 -0.478 1.00 97.00 86 GLU A CA 1
ATOM 693 C C . GLU A 1 86 ? -0.417 -0.158 0.596 1.00 97.00 86 GLU A C 1
ATOM 695 O O . GLU A 1 86 ? -1.136 0.173 1.541 1.00 97.00 86 GLU A O 1
ATOM 700 N N . VAL A 1 87 ? 0.105 -1.389 0.519 1.00 96.81 87 VAL A N 1
ATOM 701 C CA . VAL A 1 87 ? -0.160 -2.417 1.541 1.00 96.81 87 VAL A CA 1
ATOM 702 C C . VAL A 1 87 ? 0.499 -2.105 2.878 1.00 96.81 87 VAL A C 1
ATOM 704 O O . VAL A 1 87 ? -0.155 -2.274 3.904 1.00 96.81 87 VAL A O 1
ATOM 707 N N . GLN A 1 88 ? 1.750 -1.641 2.900 1.00 96.31 88 GLN A N 1
ATOM 708 C CA . GLN A 1 88 ? 2.410 -1.275 4.159 1.00 96.31 88 GLN A CA 1
ATOM 709 C C . GLN A 1 88 ? 1.655 -0.168 4.895 1.00 96.31 88 GLN A C 1
ATOM 711 O O . GLN A 1 88 ? 1.451 -0.259 6.103 1.00 96.31 88 GLN A O 1
ATOM 716 N N . LEU A 1 89 ? 1.187 0.838 4.156 1.00 96.56 89 LEU A N 1
ATOM 717 C CA . LEU A 1 89 ? 0.401 1.933 4.704 1.00 96.56 89 LEU A CA 1
ATOM 718 C C . LEU A 1 89 ? -0.962 1.464 5.230 1.00 96.56 89 LEU A C 1
ATOM 720 O O . LEU A 1 89 ? -1.352 1.851 6.327 1.00 96.56 89 LEU A O 1
ATOM 724 N N . LEU A 1 90 ? -1.672 0.601 4.494 1.00 96.44 90 LEU A N 1
ATOM 725 C CA . LEU A 1 90 ? -2.932 0.019 4.973 1.00 96.44 90 LEU A CA 1
ATOM 726 C C . LEU A 1 90 ? -2.736 -0.777 6.265 1.00 96.44 90 LEU A C 1
ATOM 728 O O . LEU A 1 90 ? -3.505 -0.624 7.210 1.00 96.44 90 LEU A O 1
ATOM 732 N N . VAL A 1 91 ? -1.698 -1.612 6.308 1.00 96.31 91 VAL A N 1
ATOM 733 C CA . VAL A 1 91 ? -1.353 -2.408 7.489 1.00 96.31 91 VAL A CA 1
ATOM 734 C C . VAL A 1 91 ? -1.023 -1.512 8.679 1.00 96.31 91 VAL A C 1
ATOM 736 O O . VAL A 1 91 ? -1.505 -1.784 9.774 1.00 96.31 91 VAL A O 1
ATOM 739 N N . TYR A 1 92 ? -0.249 -0.444 8.470 1.00 96.38 92 TYR A N 1
ATOM 740 C CA . TYR A 1 92 ? 0.041 0.544 9.507 1.00 96.38 92 TYR A CA 1
ATOM 741 C C . TYR A 1 92 ? -1.245 1.181 10.036 1.00 96.38 92 TYR A C 1
ATOM 743 O O . TYR A 1 92 ? -1.504 1.094 11.229 1.00 96.38 92 TYR A O 1
ATOM 751 N N . VAL A 1 93 ? -2.095 1.734 9.163 1.00 95.88 93 VAL A N 1
ATOM 752 C CA . VAL A 1 93 ? -3.329 2.422 9.585 1.00 95.88 93 VAL A CA 1
ATOM 753 C C . VAL A 1 93 ? -4.253 1.508 10.385 1.00 95.88 93 VAL A C 1
ATOM 755 O O . VAL A 1 93 ? -4.751 1.923 11.427 1.00 95.88 93 VAL A O 1
ATOM 758 N N . PHE A 1 94 ? -4.462 0.275 9.922 1.00 95.31 94 PHE A N 1
ATOM 759 C CA . PHE A 1 94 ? -5.302 -0.695 10.625 1.00 95.31 94 PHE A CA 1
ATOM 760 C C . PHE A 1 94 ? -4.702 -1.082 11.975 1.00 95.31 94 PHE A C 1
ATOM 762 O O . PHE A 1 94 ? -5.379 -1.025 12.994 1.00 95.31 94 PHE A O 1
ATOM 769 N N . ASN A 1 95 ? -3.399 -1.362 12.016 1.00 94.56 95 ASN A N 1
ATOM 770 C CA . ASN A 1 95 ? -2.731 -1.737 13.255 1.00 94.56 95 ASN A CA 1
ATOM 771 C C . ASN A 1 95 ? -2.592 -0.569 14.252 1.00 94.56 95 ASN A C 1
ATOM 773 O O . ASN A 1 95 ? -2.471 -0.806 15.446 1.00 94.56 95 ASN A O 1
ATOM 777 N N . THR A 1 96 ? -2.572 0.687 13.801 1.00 94.00 96 THR A N 1
ATOM 778 C CA . THR A 1 96 ? -2.457 1.865 14.679 1.00 94.00 96 THR A CA 1
ATOM 779 C C . THR A 1 96 ? -3.766 2.210 15.400 1.00 94.00 96 THR A C 1
ATOM 781 O O . THR A 1 96 ? -3.703 2.859 16.439 1.00 94.00 96 THR A O 1
ATOM 784 N N . ASP A 1 97 ? -4.935 1.783 14.905 1.00 91.06 97 ASP A N 1
ATOM 785 C CA . ASP A 1 97 ? -6.224 2.074 15.563 1.00 91.06 97 ASP A CA 1
ATOM 786 C C . ASP A 1 97 ? -6.380 1.308 16.887 1.00 91.06 97 ASP A C 1
ATOM 788 O O . ASP A 1 97 ? -6.557 1.920 17.939 1.00 91.06 97 ASP A O 1
ATOM 792 N N . ASP A 1 98 ? -6.270 -0.024 16.860 1.00 88.94 98 ASP A N 1
ATOM 793 C CA . ASP A 1 98 ? -6.501 -0.881 18.036 1.00 88.94 98 ASP A CA 1
ATOM 794 C C . ASP A 1 98 ? -5.382 -1.910 18.306 1.00 88.94 98 ASP A C 1
ATOM 796 O O . ASP A 1 98 ? -5.525 -2.792 19.160 1.00 88.94 98 ASP A O 1
ATOM 800 N N . GLY A 1 99 ? -4.253 -1.812 17.595 1.00 90.81 99 GLY A N 1
ATOM 801 C CA . GLY A 1 99 ? -3.135 -2.754 17.714 1.00 90.81 99 GLY A CA 1
ATOM 802 C C . GLY A 1 99 ? -3.377 -4.102 17.034 1.00 90.81 99 GLY A C 1
ATOM 803 O O . GLY A 1 99 ? -2.547 -5.006 17.163 1.00 90.81 99 GLY A O 1
ATOM 804 N N . LYS A 1 100 ? -4.515 -4.287 16.355 1.00 91.69 100 LYS A N 1
ATOM 805 C CA . LYS A 1 100 ? -4.903 -5.537 15.704 1.00 91.69 100 LYS A CA 1
ATOM 806 C C . LYS A 1 100 ? -5.415 -5.251 14.295 1.00 91.69 100 LYS A C 1
ATOM 808 O O . LYS A 1 100 ? -5.718 -4.136 13.912 1.00 91.69 100 LYS A O 1
ATOM 813 N N . ILE A 1 101 ? -5.466 -6.298 13.476 1.00 92.31 101 ILE A N 1
ATOM 814 C CA . ILE A 1 101 ? -6.078 -6.227 12.146 1.00 92.31 101 ILE A CA 1
ATOM 815 C C . ILE A 1 101 ? -7.271 -7.169 12.157 1.00 92.31 101 ILE A C 1
ATOM 817 O O . ILE A 1 101 ? -7.121 -8.397 12.143 1.00 92.31 101 ILE A O 1
ATOM 821 N N . SER A 1 102 ? -8.460 -6.586 12.182 1.00 92.94 102 SER A N 1
ATOM 822 C CA . SER A 1 102 ? -9.736 -7.279 12.120 1.00 92.94 102 SER A CA 1
ATOM 823 C C . SER A 1 102 ? -9.891 -8.079 10.824 1.00 92.94 102 SER A C 1
ATOM 825 O O . SER A 1 102 ? -9.242 -7.851 9.795 1.00 92.94 102 SER A O 1
ATOM 827 N N . PHE A 1 103 ? -10.835 -9.020 10.836 1.00 93.44 103 PHE A N 1
ATOM 828 C CA . PHE A 1 103 ? -11.171 -9.800 9.648 1.00 93.44 103 PHE A CA 1
ATOM 829 C C . PHE A 1 103 ? -11.614 -8.916 8.468 1.00 93.44 103 PHE A C 1
ATOM 831 O O . PHE A 1 103 ? -11.259 -9.192 7.321 1.00 93.44 103 PHE A O 1
ATOM 838 N N . LYS A 1 104 ? -12.357 -7.831 8.736 1.00 93.19 104 LYS A N 1
ATOM 839 C CA . LYS A 1 104 ? -12.838 -6.905 7.697 1.00 93.19 104 LYS A CA 1
ATOM 840 C C . LYS A 1 104 ? -11.684 -6.149 7.042 1.00 93.19 104 LYS A C 1
ATOM 842 O O . LYS A 1 104 ? -11.647 -6.055 5.819 1.00 93.19 104 LYS A O 1
ATOM 847 N N . GLU A 1 105 ? -10.729 -5.672 7.829 1.00 94.38 105 GLU A N 1
ATOM 848 C CA . GLU A 1 105 ? -9.524 -4.994 7.336 1.00 94.38 105 GLU A CA 1
ATOM 849 C C . GLU A 1 105 ? -8.648 -5.934 6.510 1.00 94.38 105 GLU A C 1
ATOM 851 O O . GLU A 1 105 ? -8.260 -5.612 5.385 1.00 94.38 105 GLU A O 1
ATOM 856 N N . ARG A 1 106 ? -8.433 -7.159 7.002 1.00 93.62 106 ARG A N 1
ATOM 857 C CA . ARG A 1 106 ? -7.724 -8.201 6.250 1.00 93.62 106 ARG A CA 1
ATOM 858 C C . ARG A 1 106 ? -8.419 -8.508 4.923 1.00 93.62 106 ARG A C 1
ATOM 860 O O . ARG A 1 106 ? -7.756 -8.672 3.898 1.00 93.62 106 ARG A O 1
ATOM 867 N N . GLN A 1 107 ? -9.752 -8.551 4.917 1.00 94.75 107 GLN A N 1
ATOM 868 C CA . GLN A 1 107 ? -10.532 -8.737 3.697 1.00 94.75 107 GLN A CA 1
ATOM 869 C C . GLN A 1 107 ? -10.396 -7.544 2.737 1.00 94.75 107 GLN A C 1
ATOM 871 O O . GLN A 1 107 ? -10.349 -7.757 1.525 1.00 94.75 107 GLN A O 1
ATOM 876 N N . SER A 1 108 ? -10.297 -6.311 3.241 1.00 94.62 108 SER A N 1
ATOM 877 C CA . SER A 1 108 ? -10.019 -5.122 2.424 1.00 94.62 108 SER A CA 1
ATOM 878 C C . SER A 1 108 ? -8.646 -5.201 1.756 1.00 94.62 108 SER A C 1
ATOM 880 O O . SER A 1 108 ? -8.562 -4.999 0.544 1.00 94.62 108 SER A O 1
ATOM 882 N N . ILE A 1 109 ? -7.599 -5.596 2.494 1.00 94.44 109 ILE A N 1
ATOM 883 C CA . ILE A 1 109 ? -6.259 -5.801 1.916 1.00 94.44 109 ILE A CA 1
ATOM 884 C C . ILE A 1 109 ? -6.303 -6.904 0.856 1.00 94.44 109 ILE A C 1
ATOM 886 O O . ILE A 1 109 ? -5.820 -6.710 -0.255 1.00 94.44 109 ILE A O 1
ATOM 890 N N . LYS A 1 110 ? -6.960 -8.035 1.144 1.00 93.75 110 LYS A N 1
ATOM 891 C CA . LYS A 1 110 ? -7.104 -9.143 0.187 1.00 93.75 110 LYS A CA 1
ATOM 892 C C . LYS A 1 110 ? -7.801 -8.708 -1.104 1.00 93.75 110 LYS A C 1
ATOM 894 O O . LYS A 1 110 ? -7.335 -9.049 -2.189 1.00 93.75 110 LYS A O 1
ATOM 899 N N . LYS A 1 111 ? -8.908 -7.961 -1.008 1.00 94.62 111 LYS A N 1
ATOM 900 C CA . LYS A 1 111 ? -9.620 -7.415 -2.180 1.00 94.62 111 LYS A CA 1
ATOM 901 C C . LYS A 1 111 ? -8.713 -6.511 -3.009 1.00 94.62 111 LYS A C 1
ATOM 903 O O . LYS A 1 111 ? -8.705 -6.619 -4.232 1.00 94.62 111 LYS A O 1
ATOM 908 N N . TYR A 1 112 ? -7.937 -5.660 -2.344 1.00 94.50 112 TYR A N 1
ATOM 909 C CA . TYR A 1 112 ? -6.957 -4.812 -3.005 1.00 94.50 112 TYR A CA 1
ATOM 910 C C . TYR A 1 112 ? -5.873 -5.650 -3.713 1.00 94.50 112 TYR A C 1
ATOM 912 O O . TYR A 1 112 ? -5.656 -5.463 -4.909 1.00 94.50 112 TYR A O 1
ATOM 920 N N . SER A 1 113 ? -5.277 -6.650 -3.053 1.00 92.06 113 SER A N 1
ATOM 921 C CA . SER A 1 113 ? -4.272 -7.534 -3.665 1.00 92.06 113 SER A CA 1
ATOM 922 C C . SER A 1 113 ? -4.803 -8.264 -4.901 1.00 92.06 113 SER A C 1
ATOM 924 O O . SER A 1 113 ? -4.117 -8.330 -5.913 1.00 92.06 113 SER A O 1
ATOM 926 N N . VAL A 1 114 ? -6.049 -8.750 -4.875 1.00 91.69 114 VAL A N 1
ATOM 927 C CA . VAL A 1 114 ? -6.675 -9.385 -6.051 1.00 91.69 114 VAL A CA 1
ATOM 928 C C . VAL A 1 114 ? -6.771 -8.418 -7.237 1.00 91.69 114 VAL A C 1
ATOM 930 O O . VAL A 1 114 ? -6.608 -8.847 -8.378 1.00 91.69 114 VAL A O 1
ATOM 933 N N . SER A 1 115 ? -6.964 -7.118 -6.993 1.00 93.38 115 SER A N 1
ATOM 934 C CA . SER A 1 115 ? -7.026 -6.112 -8.065 1.00 93.38 115 SER A CA 1
ATOM 935 C C . SER A 1 115 ? -5.682 -5.871 -8.766 1.00 93.38 115 SER A C 1
ATOM 937 O O . SER A 1 115 ? -5.649 -5.308 -9.856 1.00 93.38 115 SER A O 1
ATOM 939 N N . LEU A 1 116 ? -4.575 -6.333 -8.175 1.00 93.62 116 LEU A N 1
ATOM 940 C CA . LEU A 1 116 ? -3.236 -6.279 -8.766 1.00 93.62 116 LEU A CA 1
ATOM 941 C C . LEU A 1 116 ? -2.935 -7.471 -9.680 1.00 93.62 116 LEU A C 1
ATOM 943 O O . LEU A 1 116 ? -1.876 -7.505 -10.309 1.00 93.62 116 LEU A O 1
ATOM 947 N N . ASN A 1 117 ? -3.827 -8.463 -9.753 1.00 89.88 117 ASN A N 1
ATOM 948 C CA . ASN A 1 117 ? -3.611 -9.631 -10.594 1.00 89.88 117 ASN A CA 1
ATOM 949 C C . ASN A 1 117 ? -3.395 -9.203 -12.056 1.00 89.88 117 ASN A C 1
ATOM 951 O O . ASN A 1 117 ? -4.109 -8.342 -12.564 1.00 89.88 117 ASN A O 1
ATOM 955 N N . LYS A 1 118 ? -2.404 -9.803 -12.723 1.00 90.50 118 LYS A N 1
ATOM 956 C CA . LYS A 1 118 ? -1.923 -9.449 -14.074 1.00 90.50 118 LYS A CA 1
ATOM 957 C C . LYS A 1 118 ? -1.237 -8.079 -14.212 1.00 90.50 118 LYS A C 1
ATOM 959 O O . LYS A 1 118 ? -0.678 -7.813 -15.269 1.00 90.50 118 LYS A O 1
ATOM 964 N N . LEU A 1 119 ? -1.237 -7.227 -13.182 1.00 93.44 119 LEU A N 1
ATOM 965 C CA . LEU A 1 119 ? -0.537 -5.931 -13.199 1.00 93.44 119 LEU A CA 1
ATOM 966 C C . LEU A 1 119 ? 0.892 -6.016 -12.649 1.00 93.44 119 LEU A C 1
ATOM 968 O O . LEU A 1 119 ? 1.706 -5.132 -12.905 1.00 93.44 119 LEU A O 1
ATOM 972 N N . ILE A 1 120 ? 1.181 -7.060 -11.876 1.00 95.56 120 ILE A N 1
ATOM 973 C CA . ILE A 1 120 ? 2.476 -7.314 -11.241 1.00 95.56 120 ILE A CA 1
ATOM 974 C C . ILE A 1 120 ? 2.845 -8.792 -11.375 1.00 95.56 120 ILE A C 1
ATOM 976 O O . ILE A 1 120 ? 2.009 -9.622 -11.742 1.00 95.56 120 ILE A O 1
ATOM 980 N N . THR A 1 121 ? 4.097 -9.134 -11.076 1.00 95.38 121 THR A N 1
ATOM 981 C CA . THR A 1 121 ? 4.549 -10.527 -11.134 1.00 95.38 121 THR A CA 1
ATOM 982 C C . THR A 1 121 ? 3.982 -11.351 -9.974 1.00 95.38 121 THR A C 1
ATOM 984 O O . THR A 1 121 ? 3.669 -10.824 -8.903 1.00 95.38 121 THR A O 1
ATOM 987 N N . SER A 1 122 ? 3.903 -12.674 -10.142 1.00 94.38 122 SER A N 1
ATOM 988 C CA . SER A 1 122 ? 3.489 -13.585 -9.063 1.00 94.38 122 SER A CA 1
ATOM 989 C C . SER A 1 122 ? 4.419 -13.514 -7.847 1.00 94.38 122 SER A C 1
ATOM 991 O O . SER A 1 122 ? 3.966 -13.658 -6.714 1.00 94.38 122 SER A O 1
ATOM 993 N N . LYS A 1 123 ? 5.715 -13.247 -8.068 1.00 95.31 123 LYS A N 1
ATOM 994 C CA . LYS A 1 123 ? 6.693 -13.035 -6.993 1.00 95.31 123 LYS A CA 1
ATOM 995 C C . LYS A 1 123 ? 6.323 -11.808 -6.157 1.00 95.31 123 LYS A C 1
ATOM 997 O O . LYS A 1 123 ? 6.203 -11.920 -4.940 1.00 95.31 123 LYS A O 1
ATOM 1002 N N . ASP A 1 124 ? 6.057 -10.678 -6.813 1.00 95.69 124 ASP A N 1
ATOM 1003 C CA . ASP A 1 124 ? 5.651 -9.440 -6.138 1.00 95.69 124 ASP A CA 1
ATOM 1004 C C . ASP A 1 124 ? 4.330 -9.601 -5.387 1.00 95.69 124 ASP A C 1
ATOM 1006 O O . ASP A 1 124 ? 4.180 -9.105 -4.272 1.00 95.69 124 ASP A O 1
ATOM 1010 N N . MET A 1 125 ? 3.381 -10.335 -5.971 1.00 95.38 125 MET A N 1
ATOM 1011 C CA . MET A 1 125 ? 2.114 -10.653 -5.318 1.00 95.38 125 MET A CA 1
ATOM 1012 C C . MET A 1 125 ? 2.329 -11.441 -4.019 1.00 95.38 125 MET A C 1
ATOM 1014 O O . MET A 1 125 ? 1.747 -11.103 -2.989 1.00 95.38 125 MET A O 1
ATOM 1018 N N . ASN A 1 126 ? 3.180 -12.468 -4.041 1.00 93.94 126 ASN A N 1
ATOM 1019 C CA . ASN A 1 126 ? 3.495 -13.262 -2.852 1.00 93.94 126 ASN A CA 1
ATOM 1020 C C . ASN A 1 126 ? 4.175 -12.418 -1.767 1.00 93.94 126 ASN A C 1
ATOM 1022 O O . ASN A 1 126 ? 3.842 -12.550 -0.586 1.00 93.94 126 ASN A O 1
ATOM 1026 N N . ASP A 1 127 ? 5.080 -11.520 -2.162 1.00 93.62 127 ASP A N 1
ATOM 1027 C CA . ASP A 1 127 ? 5.717 -10.574 -1.246 1.00 93.62 127 ASP A CA 1
ATOM 1028 C C . ASP A 1 127 ? 4.684 -9.638 -0.603 1.00 93.62 127 ASP A C 1
ATOM 1030 O O . ASP A 1 127 ? 4.667 -9.492 0.618 1.00 93.62 127 ASP A O 1
ATOM 1034 N N . ILE A 1 128 ? 3.758 -9.081 -1.387 1.00 94.56 128 ILE A N 1
ATOM 1035 C CA . ILE A 1 128 ? 2.666 -8.231 -0.887 1.00 94.56 128 ILE A CA 1
ATOM 1036 C C . ILE A 1 128 ? 1.764 -8.997 0.089 1.00 94.56 128 ILE A C 1
ATOM 1038 O O . ILE A 1 128 ? 1.426 -8.489 1.161 1.00 94.56 128 ILE A O 1
ATOM 1042 N N . ILE A 1 129 ? 1.401 -10.240 -0.237 1.00 92.69 129 ILE A N 1
ATOM 1043 C CA . ILE A 1 129 ? 0.607 -11.096 0.653 1.00 92.69 129 ILE A CA 1
ATOM 1044 C C . ILE A 1 129 ? 1.358 -11.349 1.963 1.00 92.69 129 ILE A C 1
ATOM 1046 O O . ILE A 1 129 ? 0.742 -11.325 3.029 1.00 92.69 129 ILE A O 1
ATOM 1050 N N . ARG A 1 130 ? 2.677 -11.568 1.922 1.00 92.56 130 ARG A N 1
ATOM 1051 C CA . ARG A 1 130 ? 3.496 -11.721 3.132 1.00 92.56 130 ARG A CA 1
ATOM 1052 C C . ARG A 1 130 ? 3.493 -10.438 3.966 1.00 92.56 130 ARG A C 1
ATOM 1054 O O . ARG A 1 130 ? 3.218 -10.510 5.160 1.00 92.56 130 ARG A O 1
ATOM 1061 N N . MET A 1 131 ? 3.718 -9.282 3.339 1.00 91.25 131 MET A N 1
ATOM 1062 C CA . MET A 1 131 ? 3.720 -7.970 4.005 1.00 91.25 131 MET A CA 1
ATOM 1063 C C . MET A 1 131 ? 2.369 -7.628 4.640 1.00 91.25 131 MET A C 1
ATOM 1065 O O . MET A 1 131 ? 2.335 -7.022 5.700 1.00 91.25 131 MET A O 1
ATOM 1069 N N . SER A 1 132 ? 1.254 -8.072 4.051 1.00 92.25 132 SER A N 1
ATOM 1070 C CA . SER A 1 132 ? -0.087 -7.835 4.611 1.00 92.25 132 SER A CA 1
ATOM 1071 C C . SER A 1 132 ? -0.337 -8.487 5.977 1.00 92.25 132 SER A C 1
ATOM 1073 O O . SER A 1 132 ? -1.328 -8.182 6.640 1.00 92.25 132 SER A O 1
ATOM 1075 N N . LYS A 1 133 ? 0.514 -9.440 6.377 1.00 90.81 133 LYS A N 1
ATOM 1076 C CA . LYS A 1 133 ? 0.356 -10.221 7.610 1.00 90.81 133 LYS A CA 1
ATOM 1077 C C . LYS A 1 133 ? 1.201 -9.694 8.763 1.00 90.81 133 LYS A C 1
ATOM 1079 O O . LYS A 1 133 ? 0.956 -10.105 9.893 1.00 90.81 133 LYS A O 1
ATOM 1084 N N . THR A 1 134 ? 2.194 -8.855 8.486 1.00 90.81 134 THR A N 1
ATOM 1085 C CA . THR A 1 134 ? 3.138 -8.358 9.485 1.00 90.81 134 THR A CA 1
ATOM 1086 C C . THR A 1 134 ? 2.854 -6.891 9.770 1.00 90.81 134 THR A C 1
ATOM 1088 O O . THR A 1 134 ? 2.872 -6.105 8.827 1.00 90.81 134 THR A O 1
ATOM 1091 N N . PRO A 1 135 ? 2.606 -6.500 11.035 1.00 91.19 135 PRO A N 1
ATOM 1092 C CA . PRO A 1 135 ? 2.482 -5.096 11.402 1.00 91.19 135 PRO A CA 1
ATOM 1093 C C . PRO A 1 135 ? 3.674 -4.284 10.896 1.00 91.19 135 PRO A C 1
ATOM 1095 O O . PRO A 1 135 ? 4.794 -4.793 10.804 1.00 91.19 135 PRO A O 1
ATOM 1098 N N . LYS A 1 136 ? 3.416 -3.025 10.553 1.00 91.75 136 LYS A N 1
ATOM 1099 C CA . LYS A 1 136 ? 4.423 -2.093 10.055 1.00 91.75 136 LYS A CA 1
ATOM 1100 C C . LYS A 1 136 ? 4.475 -0.891 10.971 1.00 91.75 136 LYS A C 1
ATOM 1102 O O . LYS A 1 136 ? 3.431 -0.373 11.352 1.00 91.75 136 LYS A O 1
ATOM 1107 N N . SER A 1 137 ? 5.679 -0.472 11.326 1.00 93.75 137 SER A N 1
ATOM 1108 C CA . SER A 1 137 ? 5.944 0.786 12.018 1.00 93.75 137 SER A CA 1
ATOM 1109 C C . SER A 1 137 ? 6.116 1.929 11.017 1.00 93.75 137 SER A C 1
ATOM 1111 O O . SER A 1 137 ? 6.418 1.706 9.842 1.00 93.75 137 SER A O 1
ATOM 1113 N N . LEU A 1 138 ? 5.960 3.170 11.489 1.00 93.31 138 LEU A N 1
ATOM 1114 C CA . LEU A 1 138 ? 6.193 4.350 10.656 1.00 93.31 138 LEU A CA 1
ATOM 1115 C C . LEU A 1 138 ? 7.639 4.378 10.137 1.00 93.31 138 LEU A C 1
ATOM 1117 O O . LEU A 1 138 ? 7.844 4.559 8.944 1.00 93.31 138 LEU A O 1
ATOM 1121 N N . ASN A 1 139 ? 8.627 4.099 10.993 1.00 93.44 139 ASN A N 1
ATOM 1122 C CA . ASN A 1 139 ? 10.044 4.097 10.612 1.00 93.44 139 ASN A CA 1
ATOM 1123 C C . ASN A 1 139 ? 10.355 3.091 9.494 1.00 93.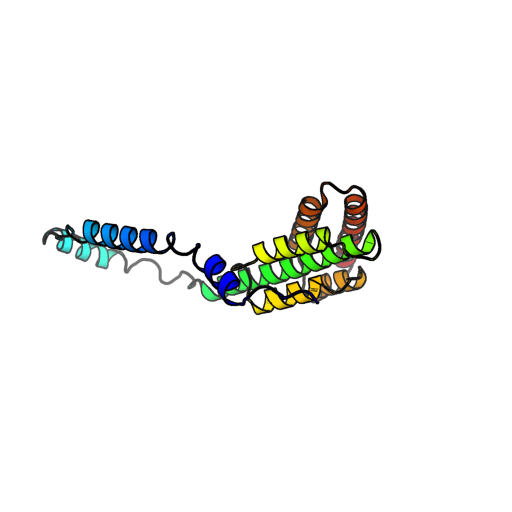44 139 ASN A C 1
ATOM 1125 O O . ASN A 1 139 ? 11.105 3.410 8.578 1.00 93.44 139 ASN A O 1
ATOM 1129 N N . GLU A 1 140 ? 9.753 1.897 9.516 1.00 93.62 140 GLU A N 1
ATOM 1130 C CA . GLU A 1 140 ? 9.907 0.931 8.419 1.00 93.62 140 GLU A CA 1
ATOM 1131 C C . GLU A 1 140 ? 9.349 1.462 7.094 1.00 93.62 140 GLU A C 1
ATOM 1133 O O . GLU A 1 140 ? 9.951 1.240 6.045 1.00 93.62 140 GLU A O 1
ATOM 1138 N N . ILE A 1 141 ? 8.219 2.175 7.136 1.00 95.06 141 ILE A N 1
ATOM 1139 C CA . ILE A 1 141 ? 7.625 2.807 5.952 1.00 95.06 141 ILE A CA 1
ATOM 1140 C C . ILE A 1 141 ? 8.539 3.915 5.427 1.00 95.06 141 ILE A C 1
ATOM 1142 O O . ILE A 1 141 ? 8.773 3.980 4.221 1.00 95.06 141 ILE A O 1
ATOM 1146 N N . LEU A 1 142 ? 9.075 4.764 6.308 1.00 93.25 142 LEU A N 1
ATOM 1147 C CA . LEU A 1 142 ? 9.994 5.832 5.907 1.00 93.25 142 LEU A CA 1
ATOM 1148 C C . LEU A 1 142 ? 11.263 5.251 5.275 1.00 93.25 142 LEU A C 1
ATOM 1150 O O . LEU A 1 142 ? 11.650 5.669 4.187 1.00 93.25 142 LEU A O 1
ATOM 1154 N N . ASN A 1 143 ? 11.837 4.215 5.889 1.00 93.31 143 ASN A N 1
ATOM 1155 C CA . ASN A 1 143 ? 12.983 3.493 5.339 1.00 93.31 143 ASN A CA 1
ATOM 1156 C C . ASN A 1 143 ? 12.665 2.862 3.979 1.00 93.31 143 ASN A C 1
ATOM 1158 O O . ASN A 1 143 ? 13.505 2.853 3.086 1.00 93.31 143 ASN A O 1
ATOM 1162 N N . PHE A 1 144 ? 11.456 2.334 3.781 1.00 94.31 144 PHE A N 1
ATOM 1163 C CA . PHE A 1 144 ? 11.048 1.824 2.473 1.00 94.31 144 PHE A CA 1
ATOM 1164 C C . PHE A 1 144 ? 10.986 2.943 1.424 1.00 94.31 144 PHE A C 1
ATOM 1166 O O . PHE A 1 144 ? 11.454 2.752 0.304 1.00 94.31 144 PHE A O 1
ATOM 1173 N N . ILE A 1 145 ? 10.427 4.103 1.778 1.00 93.69 145 ILE A N 1
ATOM 1174 C CA . ILE A 1 145 ? 10.312 5.259 0.881 1.00 93.69 145 ILE A CA 1
ATOM 1175 C C . ILE A 1 145 ? 11.692 5.742 0.431 1.00 93.69 145 ILE A C 1
ATOM 1177 O O . ILE A 1 145 ? 11.894 5.936 -0.767 1.00 93.69 145 ILE A O 1
ATOM 1181 N N . THR A 1 146 ? 12.638 5.875 1.363 1.00 91.50 146 THR A N 1
ATOM 1182 C CA . THR A 1 146 ? 14.001 6.336 1.066 1.00 91.50 146 THR A CA 1
ATOM 1183 C C . THR A 1 146 ? 14.801 5.290 0.291 1.00 91.50 146 THR A C 1
ATOM 1185 O O . THR A 1 146 ? 15.385 5.600 -0.741 1.00 91.50 146 THR A O 1
ATOM 1188 N N . THR A 1 147 ? 14.787 4.025 0.723 1.00 92.69 147 THR A N 1
ATOM 1189 C CA . THR A 1 147 ? 15.593 2.961 0.088 1.00 92.69 147 THR A CA 1
ATOM 1190 C C . THR A 1 147 ? 15.098 2.545 -1.293 1.00 92.69 147 THR A C 1
ATOM 1192 O O . THR A 1 147 ? 15.885 2.051 -2.096 1.00 92.69 147 THR A O 1
ATOM 1195 N N . GLN A 1 148 ? 13.800 2.682 -1.574 1.00 93.25 148 GLN A N 1
ATOM 1196 C CA . GLN A 1 148 ? 13.213 2.305 -2.865 1.00 93.25 148 GLN A CA 1
ATOM 1197 C C . GLN A 1 148 ? 13.005 3.498 -3.802 1.00 93.25 148 GLN A C 1
ATOM 1199 O O . GLN A 1 148 ? 12.365 3.332 -4.849 1.00 93.25 148 GLN A O 1
ATOM 1204 N N . ASP A 1 149 ? 13.506 4.677 -3.423 1.00 91.12 149 ASP A N 1
ATOM 1205 C CA . ASP A 1 149 ? 13.354 5.928 -4.165 1.00 91.12 149 ASP A CA 1
ATOM 1206 C C . ASP A 1 149 ? 11.898 6.127 -4.622 1.00 91.12 149 ASP A C 1
ATOM 1208 O O . ASP A 1 149 ? 11.526 6.053 -5.802 1.00 91.12 149 ASP A O 1
ATOM 1212 N N . VAL A 1 150 ? 10.998 6.177 -3.639 1.00 92.81 150 VAL A N 1
ATOM 1213 C CA . VAL A 1 150 ? 9.569 6.348 -3.896 1.00 92.81 150 VAL A CA 1
ATOM 1214 C C . VAL A 1 150 ? 9.299 7.824 -4.153 1.00 92.81 150 VAL A C 1
ATOM 1216 O O . VAL A 1 150 ? 9.418 8.663 -3.264 1.00 92.81 150 VAL A O 1
ATOM 1219 N N . SER A 1 151 ? 8.846 8.128 -5.366 1.00 92.06 151 SER A N 1
ATOM 1220 C CA . SER A 1 151 ? 8.499 9.494 -5.758 1.00 92.06 151 SER A CA 1
ATOM 1221 C C . SER A 1 151 ? 7.322 10.059 -4.953 1.00 92.06 151 SER A C 1
ATOM 1223 O O . SER A 1 151 ? 6.396 9.347 -4.553 1.00 92.06 151 SER A O 1
ATOM 1225 N N . ASN A 1 152 ? 7.287 11.384 -4.819 1.00 90.38 152 ASN A N 1
ATOM 1226 C CA . ASN A 1 152 ? 6.172 12.096 -4.191 1.00 90.38 152 ASN A CA 1
ATOM 1227 C C . ASN A 1 152 ? 4.817 11.793 -4.844 1.00 90.38 152 ASN A C 1
ATOM 1229 O O . ASN A 1 152 ? 3.806 11.696 -4.152 1.00 90.38 152 ASN A O 1
ATOM 1233 N N . GLU A 1 153 ? 4.790 11.594 -6.163 1.00 92.38 153 GLU A N 1
ATOM 1234 C CA . GLU A 1 153 ? 3.573 11.213 -6.880 1.00 92.38 153 GLU A CA 1
ATOM 1235 C C . GLU A 1 153 ? 3.067 9.831 -6.434 1.00 92.38 153 GLU A C 1
ATOM 1237 O O . GLU A 1 153 ? 1.868 9.635 -6.230 1.00 92.38 153 GLU A O 1
ATOM 1242 N N . GLN A 1 154 ? 3.975 8.870 -6.232 1.00 94.06 154 GLN A N 1
ATOM 1243 C CA . GLN A 1 154 ? 3.635 7.544 -5.712 1.00 94.06 154 GLN A CA 1
ATOM 1244 C C . GLN A 1 154 ? 3.115 7.619 -4.273 1.00 94.06 154 GLN A C 1
ATOM 1246 O O . GLN A 1 154 ? 2.125 6.957 -3.960 1.00 94.06 154 GLN A O 1
ATOM 1251 N N . ILE A 1 155 ? 3.714 8.461 -3.425 1.00 94.44 155 ILE A N 1
ATOM 1252 C CA . ILE A 1 155 ? 3.229 8.704 -2.058 1.00 94.44 155 ILE A CA 1
ATOM 1253 C C . ILE A 1 155 ? 1.806 9.277 -2.090 1.00 94.44 155 ILE A C 1
ATOM 1255 O O . ILE A 1 155 ? 0.912 8.756 -1.422 1.00 94.44 155 ILE A O 1
ATOM 1259 N N . SER A 1 156 ? 1.558 10.302 -2.910 1.00 94.19 156 SER A N 1
ATOM 1260 C CA . SER A 1 156 ? 0.229 10.903 -3.062 1.00 94.19 156 SER A CA 1
ATOM 1261 C C . SER A 1 156 ? -0.812 9.904 -3.576 1.00 94.19 156 SER A C 1
ATOM 1263 O O . SER A 1 156 ? -1.925 9.864 -3.050 1.00 94.19 156 SER A O 1
ATOM 1265 N N . LYS A 1 157 ? -0.456 9.057 -4.552 1.00 95.31 157 LYS A N 1
ATOM 1266 C CA . LYS A 1 157 ? -1.328 7.975 -5.044 1.00 95.31 157 LYS A CA 1
ATOM 1267 C C . LYS A 1 157 ? -1.672 6.979 -3.938 1.00 95.31 157 LYS A C 1
ATOM 1269 O O . LYS A 1 157 ? -2.839 6.618 -3.791 1.00 95.31 157 LYS A O 1
ATOM 1274 N N . ALA A 1 158 ? -0.683 6.587 -3.137 1.00 95.94 158 ALA A N 1
ATOM 1275 C CA . ALA A 1 158 ? -0.895 5.649 -2.046 1.00 95.94 158 ALA A CA 1
ATOM 1276 C C . ALA A 1 158 ? -1.806 6.237 -0.954 1.00 95.94 158 ALA A C 1
ATOM 1278 O O . ALA A 1 158 ? -2.757 5.581 -0.533 1.00 95.94 158 ALA A O 1
ATOM 1279 N N . LEU A 1 159 ? -1.592 7.496 -0.556 1.00 95.19 159 LEU A N 1
ATOM 1280 C CA . LEU A 1 159 ? -2.464 8.197 0.396 1.00 95.19 159 LEU A CA 1
ATOM 1281 C C . LEU A 1 159 ? -3.905 8.310 -0.119 1.00 95.19 159 LEU A C 1
ATOM 1283 O O . LEU A 1 159 ? -4.848 8.042 0.625 1.00 95.19 159 LEU A O 1
ATOM 1287 N N . HIS A 1 160 ? -4.087 8.624 -1.402 1.00 95.19 160 HIS A N 1
ATOM 1288 C CA . HIS A 1 160 ? -5.417 8.681 -2.007 1.00 95.19 160 HIS A CA 1
ATOM 1289 C C . HIS A 1 160 ? -6.132 7.318 -1.986 1.00 95.19 160 HIS A C 1
ATOM 1291 O O . HIS A 1 160 ? -7.339 7.228 -1.743 1.00 95.19 160 HIS A O 1
ATOM 1297 N N . LEU A 1 161 ? -5.392 6.225 -2.200 1.00 94.88 161 LEU A N 1
ATOM 1298 C CA . LEU A 1 161 ? -5.933 4.875 -2.068 1.00 94.88 161 LEU A CA 1
ATOM 1299 C C . LEU A 1 161 ? -6.360 4.568 -0.625 1.00 94.88 161 LEU A C 1
ATOM 1301 O O . LEU A 1 161 ? -7.436 3.997 -0.420 1.00 94.88 161 LEU A O 1
ATOM 1305 N N . LEU A 1 162 ? -5.561 4.975 0.364 1.00 94.81 162 LEU A N 1
ATOM 1306 C CA . LEU A 1 162 ? -5.905 4.841 1.780 1.00 94.81 162 LEU A CA 1
ATOM 1307 C C . LEU A 1 162 ? -7.210 5.574 2.104 1.00 94.81 162 LEU A C 1
ATOM 1309 O O . LEU A 1 162 ? -8.121 4.971 2.664 1.00 94.81 162 LEU A O 1
ATOM 1313 N N . GLU A 1 163 ? -7.343 6.832 1.687 1.00 94.19 163 GLU A N 1
ATOM 1314 C CA . GLU A 1 163 ? -8.567 7.625 1.866 1.00 94.19 163 GLU A CA 1
ATOM 1315 C C . GLU A 1 163 ? -9.784 6.938 1.235 1.00 94.19 163 GLU A C 1
ATOM 1317 O O . GLU A 1 163 ? -10.864 6.896 1.826 1.00 94.19 163 GLU A O 1
ATOM 1322 N N . LYS A 1 164 ? -9.617 6.331 0.054 1.00 94.50 164 LYS A N 1
ATOM 1323 C CA . LYS A 1 164 ? -10.693 5.604 -0.629 1.00 94.50 164 LYS A CA 1
ATOM 1324 C C . LYS A 1 164 ? -11.133 4.353 0.133 1.00 94.50 164 LYS A C 1
ATOM 1326 O O . LYS A 1 164 ? -12.335 4.092 0.221 1.00 94.50 164 LYS A O 1
ATOM 1331 N N . ILE A 1 165 ? -10.190 3.576 0.666 1.00 93.38 165 ILE A N 1
ATOM 1332 C CA . ILE A 1 165 ? -10.481 2.337 1.406 1.00 93.38 165 ILE A CA 1
ATOM 1333 C C . ILE A 1 165 ? -11.043 2.652 2.799 1.00 93.38 165 ILE A C 1
ATOM 1335 O O . ILE A 1 165 ? -11.999 2.012 3.239 1.00 93.38 165 ILE A O 1
ATOM 1339 N N . CYS A 1 166 ? -10.497 3.667 3.466 1.00 92.81 166 CYS A N 1
ATOM 1340 C CA . CYS A 1 166 ? -10.810 4.027 4.846 1.00 92.81 166 CYS A CA 1
ATOM 1341 C C . CYS A 1 166 ? -11.917 5.083 4.990 1.00 92.81 166 CYS A C 1
ATOM 1343 O O . CYS A 1 166 ? -12.299 5.396 6.114 1.00 92.81 166 CYS A O 1
ATOM 1345 N N . LYS A 1 167 ? -12.485 5.578 3.878 1.00 90.00 167 LYS A N 1
ATOM 1346 C CA . LYS A 1 167 ? -13.419 6.721 3.783 1.00 90.00 167 LYS A CA 1
ATOM 1347 C C . LYS A 1 167 ? -14.459 6.837 4.904 1.00 90.00 167 LYS A C 1
ATOM 1349 O O . LYS A 1 167 ? -14.796 7.941 5.319 1.00 90.00 167 LYS A O 1
ATOM 1354 N N . ARG A 1 168 ? -15.022 5.711 5.351 1.00 89.19 168 ARG A N 1
ATOM 1355 C CA . ARG A 1 168 ? -16.136 5.667 6.316 1.00 89.19 168 ARG A CA 1
ATOM 1356 C C . ARG A 1 168 ? -15.702 5.634 7.786 1.00 89.19 168 ARG A C 1
ATOM 1358 O O . ARG A 1 168 ? -16.569 5.711 8.647 1.00 89.19 168 ARG A O 1
ATOM 1365 N N . ASN A 1 169 ? -14.409 5.503 8.083 1.00 91.94 169 ASN A N 1
ATOM 1366 C CA . ASN A 1 169 ? -13.907 5.421 9.452 1.00 91.94 169 ASN A CA 1
ATOM 1367 C C . ASN A 1 169 ? -13.163 6.712 9.828 1.00 91.94 169 ASN A C 1
ATOM 1369 O O . ASN A 1 169 ? -12.065 6.988 9.343 1.00 91.94 169 ASN A O 1
ATOM 1373 N N . SER A 1 170 ? -13.759 7.492 10.732 1.00 92.56 170 SER A N 1
ATOM 1374 C CA . SER A 1 170 ? -13.188 8.755 11.207 1.00 92.56 170 SER A CA 1
ATOM 1375 C C . SER A 1 170 ? -11.866 8.578 11.957 1.00 92.56 170 SER A C 1
ATOM 1377 O O . SER A 1 170 ? -11.027 9.476 11.901 1.00 92.56 170 SER A O 1
ATOM 1379 N N . ARG A 1 171 ? -11.640 7.434 12.619 1.00 93.25 171 ARG A N 1
ATOM 1380 C CA . ARG A 1 171 ? -10.369 7.134 13.295 1.00 93.25 171 ARG A CA 1
ATOM 1381 C C . ARG A 1 171 ? -9.250 6.931 12.286 1.00 93.25 171 ARG A C 1
ATOM 1383 O O . ARG A 1 171 ? -8.227 7.601 12.384 1.00 93.25 171 ARG A O 1
ATOM 1390 N N . TYR A 1 172 ? -9.482 6.113 11.258 1.00 94.25 172 TYR A N 1
ATOM 1391 C CA . TYR A 1 172 ? -8.505 5.937 10.181 1.00 94.25 172 TYR A CA 1
ATOM 1392 C C . TYR A 1 172 ? -8.200 7.256 9.478 1.00 94.25 172 TYR A C 1
ATOM 1394 O O . TYR A 1 172 ? -7.040 7.535 9.204 1.00 94.25 172 TYR A O 1
ATOM 1402 N N . ASN A 1 173 ? -9.205 8.105 9.246 1.00 93.38 173 ASN A N 1
ATOM 1403 C CA . ASN A 1 173 ? -8.981 9.414 8.630 1.00 93.38 173 ASN A CA 1
ATOM 1404 C C . ASN A 1 173 ? -8.036 10.295 9.468 1.00 93.38 173 ASN A C 1
ATOM 1406 O O . ASN A 1 173 ? -7.165 10.949 8.901 1.00 93.38 173 ASN A O 1
ATOM 1410 N N . LYS A 1 174 ? -8.138 10.273 10.807 1.00 94.50 174 LYS A N 1
ATOM 1411 C CA . LYS A 1 174 ? -7.185 10.977 11.689 1.00 94.50 174 LYS A CA 1
ATOM 1412 C C . LYS A 1 174 ? -5.767 10.416 11.566 1.00 94.50 174 LYS A C 1
ATOM 1414 O O . LYS A 1 174 ? -4.817 11.184 11.456 1.00 94.50 174 LYS A O 1
ATOM 1419 N N . ILE A 1 175 ? -5.624 9.090 11.538 1.00 95.00 175 ILE A N 1
ATOM 1420 C CA . ILE A 1 175 ? -4.319 8.430 11.368 1.00 95.00 175 ILE A CA 1
ATOM 1421 C C . ILE A 1 175 ? -3.712 8.790 10.003 1.00 95.00 175 ILE A C 1
ATOM 1423 O O . ILE A 1 175 ? -2.533 9.119 9.924 1.00 95.00 175 ILE A O 1
ATOM 1427 N N . ILE A 1 176 ? -4.520 8.792 8.938 1.00 95.12 176 ILE A N 1
ATOM 1428 C CA . ILE A 1 176 ? -4.100 9.158 7.577 1.00 95.12 176 ILE A CA 1
ATOM 1429 C C . ILE A 1 176 ? -3.654 10.623 7.504 1.00 95.12 176 ILE A C 1
ATOM 1431 O O . ILE A 1 176 ? -2.653 10.913 6.853 1.00 95.12 176 ILE A O 1
ATOM 1435 N N . LEU A 1 177 ? -4.353 11.543 8.176 1.00 94.06 177 LEU A N 1
ATOM 1436 C CA . LEU A 1 177 ? -3.947 12.951 8.243 1.00 94.06 177 LEU A CA 1
ATOM 1437 C C . LEU A 1 177 ? -2.590 13.111 8.939 1.00 94.06 177 LEU A C 1
ATOM 1439 O O . LEU A 1 177 ? -1.700 13.753 8.389 1.00 94.06 177 LEU A O 1
ATOM 1443 N N . ASN A 1 178 ? -2.394 12.459 10.087 1.00 93.00 178 ASN A N 1
ATOM 1444 C CA . ASN A 1 178 ? -1.106 12.476 10.786 1.00 93.00 178 ASN A CA 1
ATOM 1445 C C . ASN A 1 178 ? 0.011 11.865 9.928 1.00 93.00 178 ASN A C 1
ATOM 1447 O O . ASN A 1 178 ? 1.118 12.395 9.858 1.00 93.00 178 ASN A O 1
ATOM 1451 N N . LEU A 1 179 ? -0.277 10.753 9.248 1.00 93.88 179 LEU A N 1
ATOM 1452 C CA . LEU A 1 179 ? 0.649 10.115 8.317 1.00 93.88 179 LEU A CA 1
ATOM 1453 C C . LEU A 1 179 ? 1.040 11.079 7.187 1.00 93.88 179 LEU A C 1
ATOM 1455 O O . LEU A 1 179 ? 2.221 11.210 6.885 1.00 93.88 179 LEU A O 1
ATOM 1459 N N . ARG A 1 180 ? 0.070 11.779 6.590 1.00 93.31 180 ARG A N 1
ATOM 1460 C CA . ARG A 1 180 ? 0.309 12.764 5.528 1.00 93.31 180 ARG A CA 1
ATOM 1461 C C . ARG A 1 180 ? 1.262 13.863 5.990 1.00 93.31 180 ARG A C 1
ATOM 1463 O O . ARG A 1 180 ? 2.235 14.114 5.290 1.00 93.31 180 ARG A O 1
ATOM 1470 N N . SER A 1 181 ? 1.040 14.450 7.167 1.00 90.62 181 SER A N 1
ATOM 1471 C CA . SER A 1 181 ? 1.933 15.483 7.710 1.00 90.62 181 SER A CA 1
ATOM 1472 C C . SER A 1 181 ? 3.364 14.968 7.898 1.00 90.62 181 SER A C 1
ATOM 1474 O O . SER A 1 181 ? 4.312 15.633 7.494 1.00 90.62 181 SER A O 1
ATOM 1476 N N . ASN A 1 182 ? 3.535 13.749 8.422 1.00 89.81 182 ASN A N 1
ATOM 1477 C CA . ASN A 1 182 ? 4.862 13.142 8.581 1.00 89.81 182 ASN A CA 1
ATOM 1478 C C . ASN A 1 182 ? 5.563 12.892 7.233 1.00 89.81 182 ASN A C 1
ATOM 1480 O O . ASN A 1 182 ? 6.757 13.146 7.094 1.00 89.81 182 ASN A O 1
ATOM 1484 N N . LEU A 1 183 ? 4.824 12.420 6.226 1.00 87.88 183 LEU A N 1
ATOM 1485 C CA . LEU A 1 183 ? 5.365 12.164 4.888 1.00 87.88 183 LEU A CA 1
ATOM 1486 C C . LEU A 1 183 ? 5.634 13.449 4.093 1.00 87.88 183 LEU A C 1
ATOM 1488 O O . LEU A 1 183 ? 6.484 13.457 3.206 1.00 87.88 183 LEU A O 1
ATOM 1492 N N . GLU A 1 184 ? 4.924 14.536 4.385 1.00 82.88 184 GLU A N 1
ATOM 1493 C CA . GLU A 1 184 ? 5.178 15.849 3.791 1.00 82.88 184 GLU A CA 1
ATOM 1494 C C . GLU A 1 184 ? 6.390 16.541 4.424 1.00 82.88 184 GLU A C 1
ATOM 1496 O O . GLU A 1 184 ? 7.154 17.167 3.694 1.00 82.88 184 GLU A O 1
ATOM 1501 N N . ASN A 1 185 ? 6.644 16.356 5.723 1.00 79.31 185 ASN A N 1
ATOM 1502 C CA . ASN A 1 185 ? 7.844 16.886 6.384 1.00 79.31 185 ASN A CA 1
ATOM 1503 C C . ASN A 1 185 ? 9.143 16.296 5.805 1.00 79.31 185 ASN A C 1
ATOM 1505 O O . ASN A 1 185 ? 10.112 17.025 5.601 1.00 79.31 185 ASN A O 1
ATOM 1509 N N . LEU A 1 186 ? 9.127 15.019 5.404 1.00 71.62 186 LEU A N 1
ATOM 1510 C CA . LEU A 1 186 ? 10.225 14.390 4.655 1.00 71.62 186 LEU A CA 1
ATOM 1511 C C . LEU A 1 186 ? 10.576 15.123 3.348 1.00 71.62 186 LEU A C 1
ATOM 1513 O O . LEU A 1 186 ? 11.724 15.086 2.908 1.00 71.62 186 LEU A O 1
ATOM 1517 N N . LYS A 1 187 ? 9.616 15.825 2.727 1.00 64.50 187 LYS A N 1
ATOM 1518 C CA . LYS A 1 187 ? 9.869 16.618 1.511 1.00 64.50 187 LYS A CA 1
ATOM 1519 C C . LYS A 1 187 ? 10.718 17.859 1.778 1.00 64.50 187 LYS A C 1
ATOM 1521 O O . LYS A 1 187 ? 11.320 18.374 0.838 1.00 64.50 187 LYS A O 1
ATOM 1526 N N . MET A 1 188 ? 10.714 18.368 3.011 1.00 56.84 188 MET A N 1
ATOM 1527 C CA . MET A 1 188 ? 11.407 19.604 3.382 1.00 56.84 188 MET A CA 1
ATOM 1528 C C . MET A 1 188 ? 12.858 19.332 3.784 1.00 56.84 188 MET A C 1
ATOM 1530 O O . MET A 1 188 ? 13.737 20.120 3.452 1.00 56.84 188 MET A O 1
ATOM 1534 N N . GLU A 1 189 ? 13.130 18.191 4.418 1.00 58.03 189 GLU A N 1
ATOM 1535 C CA . GLU A 1 189 ? 14.492 17.810 4.813 1.00 58.03 189 GLU A CA 1
ATOM 1536 C C . GLU A 1 189 ? 15.364 17.432 3.606 1.00 58.03 189 GLU A C 1
ATOM 1538 O O . GLU A 1 189 ? 16.537 17.792 3.560 1.00 58.03 189 GLU A O 1
ATOM 1543 N N . GLY A 1 190 ? 14.785 16.811 2.572 1.00 53.84 190 GLY A N 1
ATOM 1544 C CA . GLY A 1 190 ? 15.509 16.463 1.342 1.00 53.84 190 GLY A CA 1
ATOM 1545 C C . GLY A 1 190 ? 15.884 17.649 0.441 1.00 53.84 190 GLY A C 1
ATOM 1546 O O . GLY A 1 190 ? 16.690 17.477 -0.463 1.00 53.84 190 GLY A O 1
ATOM 1547 N N . LYS A 1 191 ? 15.321 18.847 0.665 1.00 51.44 191 LYS A N 1
ATOM 1548 C CA . LYS A 1 191 ? 15.623 20.057 -0.127 1.00 51.44 191 LYS A CA 1
ATOM 1549 C C . LYS A 1 191 ? 16.685 20.967 0.493 1.00 51.44 191 LYS A C 1
ATOM 1551 O O . LYS A 1 191 ? 17.188 21.842 -0.197 1.00 51.44 191 LYS A O 1
ATOM 1556 N N . ASN A 1 192 ? 17.036 20.763 1.761 1.00 48.97 192 ASN A N 1
ATOM 1557 C CA . ASN A 1 192 ? 18.031 21.582 2.463 1.00 48.97 192 ASN A CA 1
ATOM 1558 C C . ASN A 1 192 ? 19.448 20.970 2.438 1.00 48.97 192 ASN A C 1
ATOM 1560 O O . ASN A 1 192 ? 20.338 21.481 3.111 1.00 48.97 192 ASN A O 1
ATOM 1564 N N . GLY A 1 193 ? 19.651 19.867 1.706 1.00 42.91 193 GLY A N 1
ATOM 1565 C CA . GLY A 1 193 ? 20.917 19.126 1.637 1.00 42.91 193 GLY A CA 1
ATOM 1566 C C . GLY A 1 193 ? 21.714 19.294 0.340 1.00 42.91 193 GLY A C 1
ATOM 1567 O O . GLY A 1 193 ? 22.754 18.659 0.203 1.00 42.91 193 GLY A O 1
ATOM 1568 N N . GLU A 1 194 ? 21.251 20.119 -0.601 1.00 38.94 194 GLU A N 1
ATOM 1569 C CA . GLU A 1 194 ? 22.023 20.503 -1.789 1.00 38.94 194 GLU A CA 1
ATOM 1570 C C . GLU A 1 194 ? 22.616 21.903 -1.551 1.00 38.94 194 GLU A C 1
ATOM 1572 O O . GLU A 1 194 ? 21.970 22.916 -1.822 1.00 38.94 194 GLU A O 1
ATOM 1577 N N . ILE A 1 195 ? 23.823 21.947 -0.972 1.00 38.03 195 ILE A N 1
ATOM 1578 C CA . ILE A 1 195 ? 24.734 23.108 -0.984 1.00 38.03 195 ILE A CA 1
ATOM 1579 C C . ILE A 1 195 ? 25.936 22.730 -1.843 1.00 38.03 195 ILE A C 1
ATOM 1581 O O . ILE A 1 195 ? 26.474 21.622 -1.612 1.00 38.03 195 ILE A O 1
#

Radius of gyration: 28.17 Å; chains: 1; bounding box: 51×68×79 Å

Sequence (195 aa):
MAEGPRISEILSYAQGKTNRGKDTDISMRKIDSQYMGNLRISKEDTSRVSNTSTRISEYNNNEPKRNYLDEARERMRNRAKLARLEVQLLVYVFNTDDGKISFKERQSIKKYSVSLNKLITSKDMNDIIRMSKTPKSLNEILNFITTQDVSNEQISKALHLLEKICKRNSRYNKIILNLRSNLENLKMEGKNGEI

Foldseek 3Di:
DDDDDDPVVVVVVPPPPDPVPPVVVVVVVVVVVVPVPPPPPDPVVVVVVVVVVVVVVPPDPPDDPPPPVVVLVVQQVLVLLLLLLLLLLLLQLCCVLPNDHDPVSLVLLVVVLVVCVVSYDPVSSVVSNVSNVDHHDLVNSVVSCVVVVPDPVSVVVSLVVQCVSCVVPPSSVVVSVVSVVVVVVVVVVVVVPDD

pLDDT: mean 75.88, std 22.12, range [38.03, 97.06]